Protein AF-A0AAF0B4T3-F1 (afdb_monomer_lite)

Structure (mmC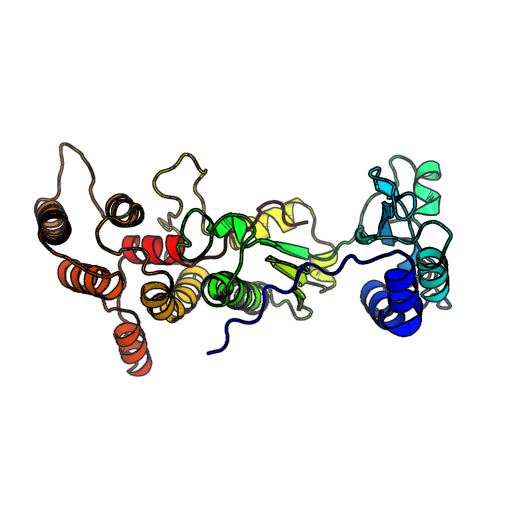IF, N/CA/C/O backbone):
data_AF-A0AAF0B4T3-F1
#
_entry.id   AF-A0AAF0B4T3-F1
#
loop_
_atom_site.group_PDB
_atom_site.id
_atom_site.type_symbol
_atom_site.label_atom_id
_atom_site.label_alt_id
_atom_site.label_comp_id
_atom_site.label_asym_id
_atom_site.label_entity_id
_atom_site.label_seq_id
_atom_site.pdbx_PDB_ins_code
_atom_site.Cartn_x
_atom_site.Cartn_y
_atom_site.Cartn_z
_atom_site.occupancy
_atom_site.B_iso_or_equiv
_atom_site.auth_seq_id
_atom_site.auth_comp_id
_atom_site.auth_asym_id
_atom_site.auth_atom_id
_atom_site.pdbx_PDB_model_num
ATOM 1 N N . MET A 1 1 ? 9.633 -22.576 21.764 1.00 38.28 1 MET A N 1
ATOM 2 C CA . MET A 1 1 ? 9.784 -21.745 20.555 1.00 38.28 1 MET A CA 1
ATOM 3 C C . MET A 1 1 ? 11.161 -21.123 20.663 1.00 38.28 1 MET A C 1
ATOM 5 O O . MET A 1 1 ? 11.336 -20.215 21.467 1.00 38.28 1 MET A O 1
ATOM 9 N N . GLU A 1 2 ? 12.158 -21.736 20.026 1.00 33.31 2 GLU A N 1
ATOM 10 C CA . GLU A 1 2 ? 13.538 -21.252 20.089 1.00 33.31 2 GLU A CA 1
ATOM 11 C C . GLU A 1 2 ? 13.577 -19.802 19.614 1.00 33.31 2 GLU A C 1
ATOM 13 O O . GLU A 1 2 ? 13.017 -19.456 18.571 1.00 33.31 2 GLU A O 1
ATOM 18 N N . ILE A 1 3 ? 14.188 -18.948 20.430 1.00 38.97 3 ILE A N 1
ATOM 19 C CA . ILE A 1 3 ? 14.556 -17.596 20.042 1.00 38.97 3 ILE A CA 1
ATOM 20 C C . ILE A 1 3 ? 15.540 -17.792 18.891 1.00 38.97 3 ILE A C 1
ATOM 22 O O . ILE A 1 3 ? 16.688 -18.161 19.130 1.00 38.97 3 ILE A O 1
ATOM 26 N N . LEU A 1 4 ? 15.071 -17.632 17.649 1.00 44.16 4 LEU A N 1
ATOM 27 C CA . LEU A 1 4 ? 15.951 -17.494 16.494 1.00 44.16 4 LEU A CA 1
ATOM 28 C C . LEU A 1 4 ? 16.985 -16.444 16.892 1.00 44.16 4 LEU A C 1
ATOM 30 O O . LEU A 1 4 ? 16.610 -15.303 17.178 1.00 44.16 4 LEU A O 1
ATOM 34 N N . GLN A 1 5 ? 18.251 -16.866 17.002 1.00 44.69 5 GLN A N 1
ATOM 35 C CA . GLN A 1 5 ? 19.374 -15.956 17.183 1.00 44.69 5 GLN A CA 1
ATOM 36 C C . GLN A 1 5 ? 19.166 -14.790 16.227 1.00 44.69 5 GLN A C 1
ATOM 38 O O . GLN A 1 5 ? 18.854 -15.008 15.055 1.00 44.69 5 GLN A O 1
ATOM 43 N N . GLU A 1 6 ? 19.273 -13.575 16.758 1.00 48.25 6 GLU A N 1
ATOM 44 C CA . GLU A 1 6 ? 19.184 -12.340 15.994 1.00 48.25 6 GLU A CA 1
ATOM 45 C C . GLU A 1 6 ? 20.100 -12.501 14.772 1.00 48.25 6 GLU A C 1
ATOM 47 O O . GLU A 1 6 ? 21.325 -12.556 14.913 1.00 48.25 6 GLU A O 1
ATOM 52 N N . ILE A 1 7 ? 19.507 -12.720 13.590 1.00 54.25 7 ILE A N 1
ATOM 53 C CA . ILE A 1 7 ? 20.264 -12.851 12.348 1.00 54.25 7 ILE A CA 1
ATOM 54 C C . ILE A 1 7 ? 20.911 -11.486 12.185 1.00 54.25 7 ILE A C 1
ATOM 56 O O . ILE A 1 7 ? 20.229 -10.516 11.860 1.00 54.25 7 ILE A O 1
ATOM 60 N N . LYS A 1 8 ? 22.205 -11.388 12.505 1.00 55.88 8 LYS A N 1
ATOM 61 C CA . LYS A 1 8 ? 22.973 -10.180 12.221 1.00 55.88 8 LYS A CA 1
ATOM 62 C C . LYS A 1 8 ? 22.785 -9.894 10.741 1.00 55.88 8 LYS A C 1
ATOM 64 O O . LYS A 1 8 ? 22.997 -10.804 9.937 1.00 55.88 8 LYS A O 1
ATOM 69 N N . ASP A 1 9 ? 22.384 -8.667 10.411 1.00 60.69 9 ASP A N 1
ATOM 70 C CA . ASP A 1 9 ? 22.285 -8.223 9.023 1.00 60.69 9 ASP A CA 1
ATOM 71 C C . ASP A 1 9 ? 23.574 -8.637 8.305 1.00 60.69 9 ASP A C 1
ATOM 73 O O . ASP A 1 9 ? 24.675 -8.228 8.686 1.00 60.69 9 ASP A O 1
ATOM 77 N N . SER A 1 10 ? 23.447 -9.523 7.318 1.00 66.25 10 SER A N 1
ATOM 78 C CA . SER A 1 10 ? 24.590 -9.963 6.532 1.00 66.25 10 SER A CA 1
ATOM 79 C C . SER A 1 10 ? 25.108 -8.762 5.753 1.00 66.25 10 SER A C 1
ATOM 81 O O . SER A 1 10 ? 24.352 -8.133 5.008 1.00 66.25 10 SER A O 1
ATOM 83 N N . THR A 1 11 ? 26.390 -8.439 5.908 1.00 75.00 11 THR A N 1
ATOM 84 C CA . THR A 1 11 ? 27.027 -7.413 5.086 1.00 75.00 11 THR A CA 1
ATOM 85 C C . THR A 1 11 ? 27.066 -7.905 3.645 1.00 75.00 11 THR A C 1
ATOM 87 O O . THR A 1 11 ? 27.865 -8.775 3.318 1.00 75.00 11 THR A O 1
ATOM 90 N N . VAL A 1 12 ? 26.204 -7.353 2.793 1.00 78.31 12 VAL A N 1
ATOM 91 C CA . VAL A 1 12 ? 26.247 -7.600 1.349 1.00 78.31 12 VAL A CA 1
ATOM 92 C C . VAL A 1 12 ? 27.428 -6.820 0.775 1.00 78.31 12 VAL A C 1
ATOM 94 O O . VAL A 1 12 ? 27.421 -5.585 0.804 1.00 78.31 12 VAL A O 1
ATOM 97 N N . ASN A 1 13 ? 28.447 -7.533 0.298 1.00 85.00 13 ASN A N 1
ATOM 98 C CA . ASN A 1 13 ? 29.616 -6.935 -0.352 1.00 85.00 13 ASN A CA 1
ATOM 99 C C . ASN A 1 13 ? 29.467 -6.929 -1.886 1.00 85.00 13 ASN A C 1
ATOM 101 O O . ASN A 1 13 ? 28.516 -7.481 -2.445 1.00 85.00 13 ASN A O 1
ATOM 105 N N . GLU A 1 14 ? 30.409 -6.287 -2.579 1.00 88.50 14 GLU A N 1
ATOM 106 C CA . GLU A 1 14 ? 30.386 -6.195 -4.043 1.00 88.50 14 GLU A CA 1
ATOM 107 C C . GLU A 1 14 ? 30.428 -7.574 -4.726 1.00 88.50 14 GLU A C 1
ATOM 109 O O . GLU A 1 14 ? 29.722 -7.807 -5.708 1.00 88.50 14 GLU A O 1
ATOM 114 N N . THR A 1 15 ? 31.194 -8.521 -4.175 1.00 90.62 15 THR A N 1
ATOM 115 C CA . THR A 1 15 ? 31.324 -9.881 -4.726 1.00 90.62 15 THR A CA 1
ATOM 116 C C . THR A 1 15 ? 29.997 -10.643 -4.657 1.00 90.62 15 THR A C 1
ATOM 118 O O . THR A 1 15 ? 29.623 -11.310 -5.626 1.00 90.62 15 THR A O 1
ATOM 121 N N . ASP A 1 16 ? 29.248 -10.494 -3.562 1.00 91.75 16 ASP A N 1
ATOM 122 C CA . ASP A 1 16 ? 27.919 -11.092 -3.398 1.00 91.75 16 ASP A CA 1
ATOM 123 C C . ASP A 1 16 ? 26.921 -10.524 -4.418 1.00 91.75 16 ASP A C 1
ATOM 125 O O . ASP A 1 16 ? 26.161 -11.274 -5.036 1.00 91.75 16 ASP A O 1
ATOM 129 N N . LEU A 1 17 ? 26.950 -9.205 -4.651 1.00 92.75 17 LEU A N 1
ATOM 130 C CA . LEU A 1 17 ? 26.102 -8.549 -5.653 1.00 92.75 17 LEU A CA 1
ATOM 131 C C . LEU A 1 17 ? 26.448 -8.994 -7.072 1.00 92.75 17 LEU A C 1
ATOM 133 O O . LEU A 1 17 ? 25.547 -9.304 -7.852 1.00 92.75 17 LEU A O 1
ATOM 137 N N . ILE A 1 18 ? 27.738 -9.085 -7.406 1.00 94.25 18 ILE A N 1
ATOM 138 C CA . ILE A 1 18 ? 28.196 -9.616 -8.696 1.00 94.25 18 ILE A CA 1
ATOM 139 C C . ILE A 1 18 ? 27.682 -11.041 -8.887 1.00 94.25 18 ILE A C 1
ATOM 141 O O . ILE A 1 18 ? 27.161 -11.370 -9.956 1.00 94.25 18 ILE A O 1
ATOM 145 N N . PHE A 1 19 ? 27.801 -11.892 -7.864 1.00 95.44 19 PHE A N 1
ATOM 146 C CA . PHE A 1 19 ? 27.288 -13.256 -7.923 1.00 95.44 19 PHE A CA 1
ATOM 147 C C . PHE A 1 19 ? 25.770 -13.271 -8.140 1.00 95.44 19 PHE A C 1
ATOM 149 O O . PHE A 1 19 ? 25.290 -13.995 -9.017 1.00 95.44 19 PHE A O 1
ATOM 156 N N . TYR A 1 20 ? 25.024 -12.450 -7.397 1.00 96.31 20 TYR A N 1
ATOM 157 C CA . TYR A 1 20 ? 23.576 -12.331 -7.532 1.00 96.31 20 TYR A CA 1
ATOM 158 C C . TYR A 1 20 ? 23.170 -11.879 -8.941 1.00 96.31 20 TYR A C 1
ATOM 160 O O . TYR A 1 20 ? 22.409 -12.581 -9.605 1.00 96.31 20 TYR A O 1
ATOM 168 N N . TYR A 1 21 ? 23.712 -10.769 -9.451 1.00 96.75 21 TYR A N 1
ATOM 169 C CA . TYR A 1 21 ? 23.382 -10.264 -10.789 1.00 96.75 21 TYR A CA 1
ATOM 170 C C . TYR A 1 21 ? 23.806 -11.218 -11.907 1.00 96.75 21 TYR A C 1
ATOM 172 O O . TYR A 1 21 ? 23.138 -11.317 -12.937 1.00 96.75 21 TYR A O 1
ATOM 180 N N . ARG A 1 22 ? 24.907 -11.953 -11.723 1.00 95.94 22 ARG A N 1
ATOM 181 C CA . ARG A 1 22 ? 25.388 -12.900 -12.730 1.00 95.94 22 ARG A CA 1
ATOM 182 C C . ARG A 1 22 ? 24.522 -14.156 -12.809 1.00 95.94 22 ARG A C 1
ATOM 184 O O . ARG A 1 22 ? 24.284 -14.614 -13.932 1.00 95.94 22 ARG A O 1
ATOM 191 N N . ASN A 1 23 ? 24.086 -14.684 -11.661 1.00 96.69 23 ASN A N 1
ATOM 192 C CA . ASN A 1 23 ? 23.579 -16.056 -11.548 1.00 96.69 23 ASN A CA 1
ATOM 193 C C . ASN A 1 23 ? 22.128 -16.184 -11.060 1.00 96.69 23 ASN A C 1
ATOM 195 O O . ASN A 1 23 ? 21.495 -17.188 -11.368 1.00 96.69 23 ASN A O 1
ATOM 199 N N . LEU A 1 24 ? 21.612 -15.228 -10.281 1.00 97.44 24 LEU A N 1
ATOM 200 C CA . LEU A 1 24 ? 20.329 -15.370 -9.574 1.00 97.44 24 LEU A CA 1
ATOM 201 C C . LEU A 1 24 ? 19.286 -14.324 -9.973 1.00 97.44 24 LEU A C 1
ATOM 203 O O . LEU A 1 24 ? 18.092 -14.611 -9.950 1.00 97.44 24 LEU A O 1
ATOM 207 N N . CYS A 1 25 ? 19.713 -13.108 -10.311 1.00 97.06 25 CYS A N 1
ATOM 208 C CA . CYS A 1 25 ? 18.804 -12.035 -10.684 1.00 97.06 25 CYS A CA 1
ATOM 209 C C . CYS A 1 25 ? 18.076 -12.398 -11.994 1.00 97.06 25 CYS A C 1
ATOM 211 O O . CYS A 1 25 ? 18.749 -12.664 -12.997 1.00 97.06 25 CYS A O 1
ATOM 213 N N . PRO A 1 26 ? 16.728 -12.392 -12.028 1.00 97.25 26 PRO A N 1
ATOM 214 C CA . PRO A 1 26 ? 15.949 -12.773 -13.206 1.00 97.25 26 PRO A CA 1
ATOM 215 C C . PRO A 1 26 ? 15.915 -11.629 -14.233 1.00 97.25 26 PRO A C 1
ATOM 217 O O . PRO A 1 26 ? 14.869 -11.065 -14.546 1.00 97.25 26 PRO A O 1
ATOM 220 N N . ILE A 1 27 ? 17.089 -11.254 -14.748 1.00 97.31 27 ILE A N 1
ATOM 221 C CA . ILE A 1 27 ? 17.285 -10.087 -15.620 1.00 97.31 27 ILE A CA 1
ATOM 222 C C . ILE A 1 27 ? 16.413 -10.178 -16.876 1.00 97.31 27 ILE A C 1
ATOM 224 O O . ILE A 1 27 ? 15.778 -9.197 -17.252 1.00 97.31 27 ILE A O 1
ATOM 228 N N . ASN A 1 28 ? 16.342 -11.357 -17.500 1.00 96.62 28 ASN A N 1
ATOM 229 C CA . ASN A 1 28 ? 15.530 -11.550 -18.700 1.00 96.62 28 ASN A CA 1
ATOM 230 C C . ASN A 1 28 ? 14.040 -11.342 -18.417 1.00 96.62 28 ASN A C 1
ATOM 232 O O . ASN A 1 28 ? 13.378 -10.638 -19.174 1.00 96.62 28 ASN A O 1
ATOM 236 N N . ASP A 1 29 ? 13.519 -11.892 -17.318 1.00 97.38 29 ASP A N 1
ATOM 237 C CA . ASP A 1 29 ? 12.108 -11.728 -16.953 1.00 97.38 29 ASP A CA 1
ATOM 238 C C . ASP A 1 29 ? 11.789 -10.277 -16.587 1.00 97.38 29 ASP A C 1
ATOM 240 O O . ASP A 1 29 ? 10.763 -9.749 -17.016 1.00 97.38 29 ASP A O 1
ATOM 244 N N . LEU A 1 30 ? 12.697 -9.597 -15.875 1.00 97.31 30 LEU A N 1
ATOM 245 C CA . LEU A 1 30 ? 12.565 -8.174 -15.563 1.00 97.31 30 LEU A CA 1
ATOM 246 C C . LEU A 1 30 ? 12.512 -7.329 -16.844 1.00 97.31 30 LEU A C 1
ATOM 248 O O . LEU A 1 30 ? 11.621 -6.496 -17.003 1.00 97.31 30 LEU A O 1
ATOM 252 N N . CYS A 1 31 ? 13.434 -7.554 -17.782 1.00 97.06 31 CYS A N 1
ATOM 253 C CA . CYS A 1 31 ? 13.439 -6.856 -19.065 1.00 97.06 31 CYS A CA 1
ATOM 254 C C . CYS A 1 31 ? 12.184 -7.171 -19.888 1.00 97.06 31 CYS A C 1
ATOM 256 O O . CYS A 1 31 ? 11.593 -6.257 -20.454 1.00 97.06 31 CYS A O 1
ATOM 258 N N . ASN A 1 32 ? 11.735 -8.429 -19.919 1.00 96.19 32 ASN A N 1
ATOM 259 C CA . ASN A 1 32 ? 10.521 -8.834 -20.630 1.00 96.19 32 ASN A CA 1
ATOM 260 C C . ASN A 1 32 ? 9.267 -8.161 -20.059 1.00 96.19 32 ASN A C 1
ATOM 262 O O . ASN A 1 32 ? 8.435 -7.671 -20.826 1.00 96.19 32 ASN A O 1
ATOM 266 N N . TRP A 1 33 ? 9.152 -8.095 -18.729 1.00 97.69 33 TRP A N 1
ATOM 267 C CA . TRP A 1 33 ? 8.083 -7.369 -18.045 1.00 97.69 33 TRP A CA 1
ATOM 268 C C . TRP A 1 33 ? 8.072 -5.892 -18.451 1.00 97.69 33 TRP A C 1
ATOM 270 O O . TRP A 1 33 ? 7.053 -5.386 -18.918 1.00 97.69 33 TRP A O 1
ATOM 280 N N . LEU A 1 34 ? 9.221 -5.222 -18.353 1.00 97.62 34 LEU A N 1
ATOM 281 C CA . LEU A 1 34 ? 9.341 -3.784 -18.604 1.00 97.62 34 LEU A CA 1
ATOM 282 C C . LEU A 1 34 ? 9.279 -3.398 -20.086 1.00 97.62 34 LEU A C 1
ATOM 284 O O . LEU A 1 34 ? 9.081 -2.222 -20.400 1.00 97.62 34 LEU A O 1
ATOM 288 N N . ASN A 1 35 ? 9.450 -4.363 -20.992 1.00 96.31 35 ASN A N 1
ATOM 289 C CA . ASN A 1 35 ? 9.400 -4.152 -22.434 1.00 96.31 35 ASN A CA 1
ATOM 290 C C . ASN A 1 35 ? 7.999 -4.372 -23.035 1.00 96.31 35 ASN A C 1
ATOM 292 O O . ASN A 1 35 ? 7.785 -4.059 -24.202 1.00 96.31 35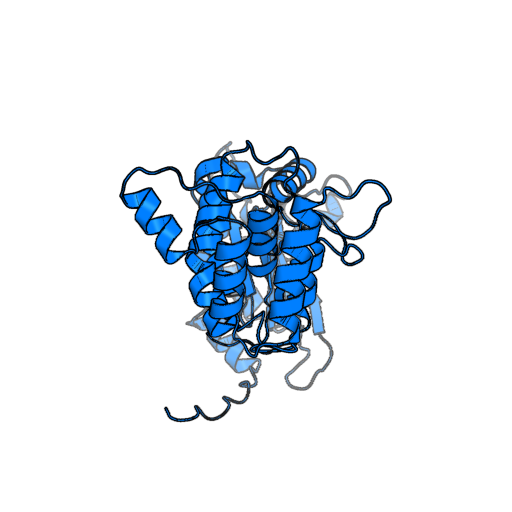 ASN A O 1
ATOM 296 N N . TYR A 1 36 ? 7.032 -4.899 -22.273 1.00 96.06 36 TYR A N 1
ATOM 297 C CA . TYR A 1 36 ? 5.625 -5.046 -22.689 1.00 96.06 36 TYR A CA 1
ATOM 298 C C . TYR A 1 36 ? 5.415 -5.667 -24.080 1.00 96.06 36 TYR A C 1
ATOM 300 O O . TYR A 1 36 ? 4.559 -5.225 -24.842 1.00 96.06 36 TYR A O 1
ATOM 308 N N . LYS A 1 37 ? 6.176 -6.725 -24.395 1.00 94.38 37 LYS A N 1
ATOM 309 C CA . LYS A 1 37 ? 6.109 -7.475 -25.667 1.00 94.38 37 LYS A CA 1
ATOM 310 C C . LYS A 1 37 ? 6.521 -6.692 -26.926 1.00 94.38 37 LYS A C 1
ATOM 312 O O . LYS A 1 37 ? 6.248 -7.166 -28.026 1.00 94.38 37 LYS A O 1
ATOM 317 N N . ASN A 1 38 ? 7.184 -5.543 -26.793 1.00 96.38 38 ASN A N 1
ATOM 318 C CA . ASN A 1 38 ? 7.790 -4.877 -27.946 1.00 96.38 38 ASN A CA 1
ATOM 319 C C . ASN A 1 38 ? 8.949 -5.727 -28.506 1.00 96.38 38 ASN A C 1
ATOM 321 O O . ASN A 1 38 ? 9.729 -6.312 -27.759 1.00 96.38 38 ASN A O 1
ATOM 325 N N . ASP A 1 39 ? 9.062 -5.797 -29.825 1.00 93.75 39 ASP A N 1
ATOM 326 C CA . ASP A 1 39 ? 10.148 -6.429 -30.561 1.00 93.75 39 ASP A CA 1
ATOM 327 C C . ASP A 1 39 ? 11.093 -5.362 -31.124 1.00 93.75 39 ASP A C 1
ATOM 329 O O . ASP A 1 39 ? 10.730 -4.573 -32.007 1.00 93.75 39 ASP A O 1
ATOM 333 N N . ASN A 1 40 ? 12.334 -5.388 -30.640 1.00 91.56 40 ASN A N 1
ATOM 334 C CA . ASN A 1 40 ? 13.399 -4.467 -31.032 1.00 91.56 40 ASN A CA 1
ATOM 335 C C . ASN A 1 40 ? 13.833 -4.645 -32.497 1.00 91.56 40 ASN A C 1
ATOM 337 O O . ASN A 1 40 ? 14.367 -3.711 -33.089 1.00 91.56 40 ASN A O 1
ATOM 341 N N . ASN A 1 41 ? 13.590 -5.816 -33.095 1.00 92.69 41 ASN A N 1
ATOM 342 C CA . ASN A 1 41 ? 13.863 -6.081 -34.512 1.00 92.69 41 ASN A CA 1
ATOM 343 C C . ASN A 1 41 ? 12.641 -5.815 -35.406 1.00 92.69 41 ASN A C 1
ATOM 345 O O . ASN A 1 41 ? 12.728 -5.882 -36.635 1.00 92.69 41 ASN A O 1
ATOM 349 N N . GLY A 1 42 ? 11.492 -5.530 -34.793 1.00 92.75 42 GLY A N 1
ATOM 350 C CA . GLY A 1 42 ? 10.241 -5.273 -35.481 1.00 92.75 42 GLY A CA 1
ATOM 351 C C . GLY A 1 42 ? 10.168 -3.867 -36.075 1.00 92.75 42 GLY A C 1
ATOM 352 O O . GLY A 1 42 ? 10.914 -2.950 -35.730 1.00 92.75 42 GLY A O 1
ATOM 353 N N . LYS A 1 43 ? 9.200 -3.663 -36.972 1.00 94.75 43 LYS A N 1
ATOM 354 C CA . LYS A 1 43 ? 8.883 -2.323 -37.482 1.00 94.75 43 LYS A CA 1
ATOM 355 C C . LYS A 1 43 ? 8.137 -1.518 -36.424 1.00 94.75 43 LYS A C 1
ATOM 357 O O . LYS A 1 43 ? 7.362 -2.075 -35.645 1.00 94.75 43 LYS A O 1
ATOM 362 N N . TYR A 1 44 ? 8.318 -0.201 -36.452 1.00 95.75 44 TYR A N 1
ATOM 363 C CA . TYR A 1 44 ? 7.493 0.704 -35.661 1.00 95.75 44 TYR A CA 1
ATOM 364 C C . TYR A 1 44 ? 6.027 0.622 -36.117 1.00 95.75 44 TYR A C 1
ATOM 366 O O . TYR A 1 44 ? 5.721 0.810 -37.296 1.00 95.75 44 TYR A O 1
ATOM 374 N N . THR A 1 45 ? 5.127 0.333 -35.181 1.00 95.31 45 THR A N 1
ATOM 375 C CA . THR A 1 45 ? 3.670 0.292 -35.360 1.00 95.31 45 THR A CA 1
ATOM 376 C C . THR A 1 45 ? 2.984 0.819 -34.098 1.00 95.31 45 THR A C 1
ATOM 378 O O . THR A 1 45 ? 3.633 1.109 -33.098 1.00 95.31 45 THR A O 1
ATOM 381 N N . ARG A 1 46 ? 1.647 0.887 -34.094 1.00 89.88 46 ARG A N 1
ATOM 382 C CA . ARG A 1 46 ? 0.887 1.225 -32.879 1.00 89.88 46 ARG A CA 1
ATOM 383 C C . ARG A 1 46 ? 1.127 0.242 -31.722 1.00 89.88 46 ARG A C 1
ATOM 385 O O . ARG A 1 46 ? 1.019 0.645 -30.574 1.00 89.88 46 ARG A O 1
ATOM 392 N N . LEU A 1 47 ? 1.408 -1.024 -32.027 1.00 92.12 47 LEU A N 1
ATOM 393 C CA . LEU A 1 47 ? 1.575 -2.093 -31.035 1.00 92.12 47 LEU A CA 1
ATOM 394 C C . LEU A 1 47 ? 3.045 -2.459 -30.794 1.00 92.12 47 LEU A C 1
ATOM 396 O O . LEU A 1 47 ? 3.318 -3.325 -29.972 1.00 92.12 47 LEU A O 1
ATOM 400 N N . ASN A 1 48 ? 3.971 -1.848 -31.539 1.00 96.44 48 ASN A N 1
ATOM 401 C CA . ASN A 1 48 ? 5.389 -2.157 -31.459 1.00 96.44 48 ASN A CA 1
ATOM 402 C C . ASN A 1 48 ? 6.245 -0.903 -31.624 1.00 96.44 48 ASN A C 1
ATOM 404 O O . ASN A 1 48 ? 6.257 -0.292 -32.691 1.00 96.44 48 ASN A O 1
ATOM 408 N N . ASP A 1 49 ? 7.021 -0.577 -30.605 1.00 96.56 49 ASP A N 1
ATOM 409 C CA . ASP A 1 49 ? 8.084 0.410 -30.653 1.00 96.56 49 ASP A CA 1
ATOM 410 C C . ASP A 1 49 ? 9.432 -0.300 -30.451 1.00 96.56 49 ASP A C 1
ATOM 412 O O . ASP A 1 49 ? 9.741 -0.707 -29.331 1.00 96.56 49 ASP A O 1
ATOM 416 N N . PRO A 1 50 ? 10.270 -0.438 -31.495 1.00 95.88 50 PRO A N 1
ATOM 417 C CA . PRO A 1 50 ? 11.546 -1.144 -31.383 1.00 95.88 50 PRO A CA 1
ATOM 418 C C . PRO A 1 50 ? 12.548 -0.454 -30.441 1.00 95.88 50 PRO A C 1
ATOM 420 O O . PRO A 1 50 ? 13.562 -1.042 -30.080 1.00 95.88 50 PRO A O 1
ATOM 423 N N . ASN A 1 51 ? 12.271 0.786 -30.023 1.00 96.19 51 ASN A N 1
ATOM 424 C CA . ASN A 1 51 ? 13.067 1.521 -29.044 1.00 96.19 51 ASN A CA 1
ATOM 425 C C . ASN A 1 51 ? 12.394 1.584 -27.663 1.00 96.19 51 ASN A C 1
ATOM 427 O O . ASN A 1 51 ? 12.821 2.367 -26.817 1.00 96.19 51 ASN A O 1
ATOM 431 N N . PHE A 1 52 ? 11.328 0.816 -27.411 1.00 97.31 52 PHE A N 1
ATOM 432 C CA . PHE A 1 52 ? 10.550 0.939 -26.176 1.00 97.31 52 PHE A CA 1
ATOM 433 C C . PHE A 1 52 ? 11.416 0.782 -24.919 1.00 97.31 52 PHE A C 1
ATOM 435 O O . PHE A 1 52 ? 11.332 1.595 -23.997 1.00 97.31 52 PHE A O 1
ATOM 442 N N . PHE A 1 53 ? 12.302 -0.218 -24.896 1.00 97.06 53 PHE A N 1
ATOM 443 C CA . PHE A 1 53 ? 13.169 -0.458 -23.742 1.00 97.06 53 PHE A CA 1
ATOM 444 C C . PHE A 1 53 ? 14.225 0.643 -23.546 1.00 97.06 53 PHE A C 1
ATOM 446 O O . PHE A 1 53 ? 14.465 1.065 -22.418 1.00 97.06 53 PHE A O 1
ATOM 453 N N . SER A 1 54 ? 14.779 1.210 -24.624 1.00 97.75 54 SER A N 1
ATOM 454 C CA . SER A 1 54 ? 15.768 2.301 -24.535 1.00 97.75 54 SER A CA 1
ATOM 455 C C . SER A 1 54 ? 15.156 3.650 -24.146 1.00 97.75 54 SER A C 1
ATOM 457 O O . SER A 1 54 ? 15.858 4.589 -23.763 1.00 97.75 54 SER A O 1
ATOM 459 N N . LYS A 1 55 ? 13.827 3.751 -24.197 1.00 98.38 55 LYS A N 1
ATOM 460 C CA . LYS A 1 55 ? 13.052 4.876 -23.673 1.00 98.38 55 LYS A CA 1
ATOM 461 C C . LYS A 1 55 ? 12.77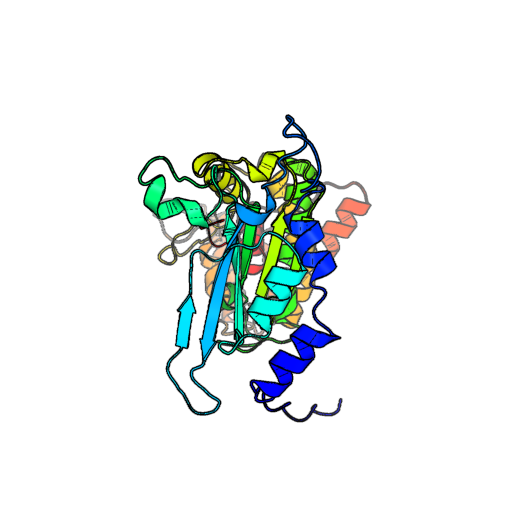1 4.763 -22.171 1.00 98.38 55 LYS A C 1
ATOM 463 O O . LYS A 1 55 ? 12.282 5.732 -21.595 1.00 98.38 55 LYS A O 1
ATOM 468 N N . ARG A 1 56 ? 13.056 3.620 -21.533 1.00 98.56 56 ARG A N 1
ATOM 469 C CA . ARG A 1 56 ? 12.886 3.398 -20.088 1.00 98.56 56 ARG A CA 1
ATOM 470 C C . ARG A 1 56 ? 14.057 3.987 -19.306 1.00 98.56 56 ARG A C 1
ATOM 472 O O . ARG A 1 56 ? 15.201 3.608 -19.540 1.00 98.56 56 ARG A O 1
ATOM 479 N N . GLU A 1 57 ? 13.768 4.857 -18.341 1.00 98.50 57 GLU A N 1
ATOM 480 C CA . GLU A 1 57 ? 14.772 5.300 -17.370 1.00 98.50 57 GLU A CA 1
ATOM 481 C C . GLU A 1 57 ? 15.001 4.229 -16.296 1.00 98.50 57 GLU A C 1
ATOM 483 O O . GLU A 1 57 ? 14.059 3.649 -15.755 1.00 98.50 57 GLU A O 1
ATOM 488 N N . PHE A 1 58 ? 16.264 4.047 -15.933 1.00 98.38 58 PHE A N 1
ATOM 489 C CA . PHE A 1 58 ? 16.722 3.415 -14.708 1.00 98.38 58 PHE A CA 1
ATOM 490 C C . PHE A 1 58 ? 17.624 4.389 -13.942 1.00 98.38 58 PHE A C 1
ATOM 492 O O . PHE A 1 58 ? 18.305 5.236 -14.535 1.00 98.38 58 PHE A O 1
ATOM 499 N N . SER A 1 59 ? 17.680 4.238 -12.620 1.00 97.56 59 SER A N 1
ATOM 500 C CA . SER A 1 59 ? 18.727 4.854 -11.804 1.00 97.56 59 SER A CA 1
ATOM 501 C C . SER A 1 59 ? 19.447 3.827 -10.960 1.00 97.56 59 SER A C 1
ATOM 503 O O . SER A 1 59 ? 18.818 2.912 -10.451 1.00 97.56 59 SER A O 1
ATOM 505 N N . PHE A 1 60 ? 20.758 3.969 -10.812 1.00 96.50 60 PHE A N 1
ATOM 506 C CA . PHE A 1 60 ? 21.601 3.085 -10.011 1.00 96.50 60 PHE A CA 1
ATOM 507 C C . PHE A 1 60 ? 22.132 3.850 -8.804 1.00 96.50 60 PHE A C 1
ATOM 509 O O . PHE A 1 60 ? 22.577 4.991 -8.936 1.00 96.50 60 PHE A O 1
ATOM 516 N N . THR A 1 61 ? 22.150 3.204 -7.644 1.00 94.31 61 THR A N 1
ATOM 517 C CA . THR A 1 61 ? 22.941 3.653 -6.497 1.00 94.31 61 THR A CA 1
ATOM 518 C C . THR A 1 61 ? 24.070 2.662 -6.283 1.00 94.31 61 THR A C 1
ATOM 520 O O . THR A 1 61 ? 23.822 1.477 -6.069 1.00 94.31 61 THR A O 1
ATOM 523 N N . CYS A 1 62 ? 25.305 3.146 -6.333 1.00 90.50 62 CYS A N 1
ATOM 524 C CA . CYS A 1 62 ? 26.523 2.356 -6.169 1.00 90.50 62 CYS A CA 1
ATOM 525 C C . CYS A 1 62 ? 27.304 2.858 -4.948 1.00 90.50 62 CYS A C 1
ATOM 527 O O . CYS A 1 62 ? 27.235 4.042 -4.617 1.00 90.50 62 CYS A O 1
ATOM 529 N N . LYS A 1 63 ? 28.085 1.988 -4.303 1.00 81.75 63 LYS A N 1
ATOM 530 C CA . LYS A 1 63 ? 29.060 2.387 -3.273 1.00 81.75 63 LYS A CA 1
ATOM 531 C C . LYS A 1 63 ? 30.457 2.467 -3.878 1.00 81.75 63 LYS A C 1
ATOM 533 O O . LYS A 1 63 ? 30.788 1.696 -4.774 1.00 81.75 63 LYS A O 1
ATOM 538 N N . LYS A 1 64 ? 31.285 3.396 -3.399 1.00 69.31 64 LYS A N 1
ATOM 539 C CA . LYS A 1 64 ? 32.670 3.541 -3.868 1.00 69.31 64 LYS A CA 1
ATOM 540 C C . LYS A 1 64 ? 33.608 2.591 -3.103 1.00 69.31 64 LYS A C 1
ATOM 542 O O . LYS A 1 64 ? 34.229 2.996 -2.126 1.00 69.31 64 LYS A O 1
ATOM 547 N N . GLY A 1 65 ? 33.707 1.340 -3.559 1.00 63.22 65 GLY A N 1
ATOM 548 C CA . GLY A 1 65 ? 34.505 0.278 -2.928 1.00 63.22 65 GLY A CA 1
ATOM 549 C C . GLY A 1 65 ? 33.955 -0.195 -1.573 1.00 63.22 65 GLY A C 1
ATOM 550 O O . GLY A 1 65 ? 33.122 0.473 -0.960 1.00 63.22 65 GLY A O 1
ATOM 551 N N . ASP A 1 66 ? 34.452 -1.332 -1.072 1.00 58.66 66 ASP A N 1
ATOM 552 C CA . ASP A 1 66 ? 33.929 -2.010 0.134 1.00 58.66 66 ASP A CA 1
ATOM 553 C C . ASP A 1 66 ? 34.023 -1.184 1.439 1.00 58.66 66 ASP A C 1
ATOM 555 O O . ASP A 1 66 ? 33.400 -1.528 2.443 1.00 58.66 66 ASP A O 1
ATOM 559 N N . GLN A 1 67 ? 34.779 -0.078 1.445 1.00 54.31 67 GLN A N 1
ATOM 560 C CA . GLN A 1 67 ? 34.984 0.794 2.614 1.00 54.31 67 GLN A CA 1
ATOM 561 C C . GLN A 1 67 ? 34.483 2.238 2.419 1.00 54.31 67 GLN A C 1
ATOM 563 O O . GLN A 1 67 ? 34.575 3.052 3.342 1.00 54.31 67 GLN A O 1
ATOM 568 N N . GLY A 1 68 ? 33.955 2.584 1.241 1.00 56.69 68 GLY A N 1
ATOM 569 C CA . GLY A 1 68 ? 33.464 3.931 0.955 1.00 56.69 68 GLY A CA 1
ATOM 570 C C . GLY A 1 68 ? 32.096 4.190 1.581 1.00 56.69 68 GLY A C 1
ATOM 571 O O . GLY A 1 68 ? 31.141 3.456 1.332 1.00 56.69 68 GLY A O 1
ATOM 572 N N . LYS A 1 69 ? 31.981 5.264 2.371 1.00 61.62 69 LYS A N 1
ATOM 573 C CA . LYS A 1 69 ? 30.686 5.757 2.877 1.00 61.62 69 LYS A CA 1
ATOM 574 C C . LYS A 1 69 ? 29.890 6.546 1.832 1.00 61.62 69 LYS A C 1
ATOM 576 O O . LYS A 1 69 ? 28.700 6.764 2.037 1.00 61.62 69 LYS A O 1
ATOM 581 N N . ASP A 1 70 ? 30.531 6.955 0.739 1.00 75.62 70 ASP A N 1
ATOM 582 C CA . ASP A 1 70 ? 29.911 7.800 -0.276 1.00 75.62 70 ASP A CA 1
ATOM 583 C C . ASP A 1 70 ? 29.153 6.953 -1.306 1.00 75.62 70 ASP A C 1
ATOM 585 O O . ASP A 1 70 ? 29.722 6.082 -1.977 1.00 75.62 70 ASP A O 1
ATOM 589 N N . GLU A 1 71 ? 27.856 7.229 -1.429 1.00 85.06 71 GLU A N 1
ATOM 590 C CA . GLU A 1 71 ? 26.978 6.648 -2.441 1.00 85.06 71 GLU A CA 1
ATOM 591 C C . GLU A 1 71 ? 27.004 7.500 -3.717 1.00 85.06 71 GLU A C 1
ATOM 593 O O . GLU A 1 71 ? 26.843 8.720 -3.680 1.00 85.06 71 GLU A O 1
ATOM 598 N N . ILE A 1 72 ? 27.185 6.849 -4.866 1.00 89.06 72 ILE A N 1
ATOM 599 C CA . ILE A 1 72 ? 27.084 7.471 -6.186 1.00 89.06 72 ILE A CA 1
ATOM 600 C C . ILE A 1 72 ? 25.707 7.144 -6.748 1.00 89.06 72 ILE A C 1
ATOM 602 O O . ILE A 1 72 ? 25.368 5.975 -6.936 1.00 89.06 72 ILE A O 1
ATOM 606 N N . TYR A 1 73 ? 24.930 8.181 -7.049 1.00 92.88 73 TYR A N 1
ATOM 607 C CA . TYR A 1 73 ? 23.624 8.050 -7.680 1.00 92.88 73 TYR A CA 1
ATOM 608 C C . TYR A 1 73 ? 23.703 8.422 -9.163 1.00 92.88 73 TYR A C 1
ATOM 610 O O . TYR A 1 73 ? 23.994 9.564 -9.517 1.00 92.88 73 TYR A O 1
ATOM 618 N N . MET A 1 74 ? 23.452 7.447 -10.035 1.00 94.44 74 MET A N 1
ATOM 619 C CA . MET A 1 74 ? 23.451 7.605 -11.488 1.00 94.44 74 MET A CA 1
ATOM 620 C C . MET A 1 74 ? 22.016 7.557 -12.002 1.00 94.44 74 MET A C 1
ATOM 622 O O . MET A 1 74 ? 21.342 6.542 -11.847 1.00 94.44 74 MET A O 1
ATOM 626 N N . ARG A 1 75 ? 21.554 8.637 -12.632 1.00 95.75 75 ARG A N 1
ATOM 627 C CA . ARG A 1 75 ? 20.244 8.718 -13.298 1.00 95.75 75 ARG A CA 1
ATOM 628 C C . ARG A 1 75 ? 20.375 8.669 -14.809 1.00 95.75 75 ARG A C 1
ATOM 630 O O . ARG A 1 75 ? 21.486 8.728 -15.332 1.00 95.75 75 ARG A O 1
ATOM 637 N N . TRP A 1 76 ? 19.227 8.627 -15.487 1.00 96.94 76 TRP A N 1
ATOM 638 C CA . TRP A 1 76 ? 19.146 8.664 -16.946 1.00 96.94 76 TRP A CA 1
ATOM 639 C C . TRP A 1 76 ? 19.856 7.478 -17.610 1.00 96.94 76 TRP A C 1
ATOM 641 O O . TRP A 1 76 ? 20.341 7.587 -18.733 1.00 96.94 76 TRP A O 1
ATOM 651 N N . LEU A 1 77 ? 19.918 6.341 -16.910 1.00 97.56 77 LEU A N 1
ATOM 652 C CA . LEU A 1 77 ? 20.372 5.091 -17.502 1.00 97.56 77 LEU A CA 1
ATOM 653 C C . LEU A 1 77 ? 19.225 4.496 -18.320 1.00 97.56 77 LEU A C 1
ATOM 655 O O . LEU A 1 77 ? 18.060 4.608 -17.950 1.00 97.56 77 LEU A O 1
ATOM 659 N N . SER A 1 78 ? 19.562 3.854 -19.426 1.00 97.75 78 SER A N 1
ATOM 660 C CA . SER A 1 78 ? 18.630 3.117 -20.276 1.00 97.75 78 SER A CA 1
ATOM 661 C C . SER A 1 78 ? 19.403 2.045 -21.017 1.00 97.75 78 SER A C 1
ATOM 663 O O . SER A 1 78 ? 20.611 2.189 -21.199 1.00 97.75 78 SER A O 1
ATOM 665 N N . PHE A 1 79 ? 18.709 1.017 -21.488 1.00 97.44 79 PHE A N 1
ATOM 666 C CA . PHE A 1 79 ? 19.338 -0.134 -22.124 1.00 97.44 79 PHE A CA 1
ATOM 667 C C . PHE A 1 79 ? 18.555 -0.530 -23.370 1.00 97.44 79 PHE A C 1
ATOM 669 O O . PHE A 1 79 ? 17.339 -0.364 -23.425 1.00 97.44 79 PHE A O 1
ATOM 676 N N . ASN A 1 80 ? 19.238 -1.078 -24.369 1.00 95.25 80 ASN A N 1
ATOM 677 C CA . ASN A 1 80 ? 18.610 -1.604 -25.580 1.00 95.25 80 ASN A CA 1
ATOM 678 C C . ASN A 1 80 ? 18.309 -3.102 -25.464 1.00 95.25 80 ASN A C 1
ATOM 680 O O . ASN A 1 80 ? 17.539 -3.636 -26.256 1.00 95.25 80 ASN A O 1
ATOM 684 N N . SER A 1 81 ? 18.910 -3.808 -24.501 1.00 94.88 81 SER A N 1
ATOM 685 C CA . SER A 1 81 ? 18.701 -5.247 -24.312 1.00 94.88 81 SER A CA 1
ATOM 686 C C . SER A 1 81 ? 18.962 -5.698 -22.874 1.00 94.88 81 SER A C 1
ATOM 688 O O . SER A 1 81 ? 19.615 -5.001 -22.096 1.00 94.88 81 SER A O 1
ATOM 690 N N . ALA A 1 82 ? 18.496 -6.906 -22.544 1.00 96.00 82 ALA A N 1
ATOM 691 C CA . ALA A 1 82 ? 18.804 -7.569 -21.278 1.00 96.00 82 ALA A CA 1
ATOM 692 C C . ALA A 1 82 ? 20.313 -7.810 -21.087 1.00 96.00 82 ALA A C 1
ATOM 694 O O . ALA A 1 82 ? 20.812 -7.694 -19.970 1.00 96.00 82 ALA A O 1
ATOM 695 N N . ASN A 1 83 ? 21.047 -8.080 -22.174 1.00 96.44 83 ASN A N 1
ATOM 696 C CA . ASN A 1 83 ? 22.502 -8.240 -22.131 1.00 96.44 83 ASN A CA 1
ATOM 697 C C . ASN A 1 83 ? 23.192 -6.925 -21.761 1.00 96.44 83 ASN A C 1
ATOM 699 O O . ASN A 1 83 ? 23.987 -6.907 -20.833 1.00 96.44 83 ASN A O 1
ATOM 703 N N . GLU A 1 84 ? 22.820 -5.813 -22.401 1.00 96.88 84 GLU A N 1
ATOM 704 C CA . GLU A 1 84 ? 23.385 -4.495 -22.078 1.00 96.88 84 GLU A CA 1
ATOM 705 C C . GLU A 1 84 ? 23.084 -4.090 -20.627 1.00 96.88 84 GLU A C 1
ATOM 707 O O . GLU A 1 84 ? 23.949 -3.566 -19.923 1.00 96.88 84 GLU A O 1
ATOM 712 N N . PHE A 1 85 ? 21.869 -4.381 -20.149 1.00 97.56 85 PHE A N 1
ATOM 713 C CA . PHE A 1 85 ? 21.512 -4.155 -18.753 1.00 97.56 85 PHE A CA 1
ATOM 714 C C . PHE A 1 85 ? 22.369 -5.007 -17.804 1.00 97.56 85 PHE A C 1
ATOM 716 O O . PHE A 1 85 ? 22.934 -4.478 -16.844 1.00 97.56 85 PHE A O 1
ATOM 723 N N . LYS A 1 86 ? 22.537 -6.303 -18.098 1.00 97.31 86 LYS A N 1
ATOM 724 C CA . LYS A 1 86 ? 23.394 -7.214 -17.325 1.00 97.31 86 LYS A CA 1
ATOM 725 C C . LYS A 1 86 ? 24.851 -6.756 -17.305 1.00 97.31 86 LYS A C 1
ATOM 727 O O . LYS A 1 86 ? 25.458 -6.722 -16.237 1.00 97.31 86 LYS A O 1
ATOM 732 N N . ASP A 1 87 ? 25.395 -6.364 -18.450 1.00 96.88 87 ASP A N 1
ATOM 733 C CA . ASP A 1 87 ? 26.768 -5.875 -18.566 1.00 96.88 87 ASP A CA 1
ATOM 734 C C . ASP A 1 87 ? 26.967 -4.603 -17.735 1.00 96.88 87 ASP A C 1
ATOM 736 O O . ASP A 1 87 ? 27.982 -4.455 -17.052 1.00 96.88 87 ASP A O 1
ATOM 740 N N . LYS A 1 88 ? 25.966 -3.709 -17.700 1.00 95.69 88 LYS A N 1
ATOM 741 C CA . LYS A 1 88 ? 26.017 -2.520 -16.844 1.00 95.69 88 LYS A CA 1
ATOM 742 C C . LYS A 1 88 ? 25.991 -2.871 -15.354 1.00 95.69 88 LYS A C 1
ATOM 744 O O . LYS A 1 88 ? 26.758 -2.270 -14.598 1.00 95.69 88 LYS A O 1
ATOM 749 N N . LEU A 1 89 ? 25.158 -3.827 -14.932 1.00 95.69 89 LEU A N 1
ATOM 750 C CA . LEU A 1 89 ? 25.107 -4.315 -13.542 1.00 95.69 89 LEU A CA 1
ATOM 751 C C . LEU A 1 89 ? 26.442 -4.931 -13.087 1.00 95.69 89 LEU A C 1
ATOM 753 O O . LEU A 1 89 ? 26.778 -4.849 -11.910 1.00 95.69 89 LEU A O 1
ATOM 757 N N . LEU A 1 90 ? 27.198 -5.524 -14.017 1.00 94.31 90 LEU A N 1
ATOM 758 C CA . LEU A 1 90 ? 28.488 -6.182 -13.776 1.00 94.31 90 LEU A CA 1
ATOM 759 C C . LEU A 1 90 ? 29.706 -5.293 -14.090 1.00 94.31 90 LEU A C 1
ATOM 761 O O . LEU A 1 90 ? 30.835 -5.783 -14.114 1.00 94.31 90 LEU A O 1
ATOM 765 N N . SER A 1 91 ? 29.485 -4.005 -14.361 1.00 89.75 91 SER A N 1
ATOM 766 C CA . SER A 1 91 ? 30.557 -3.042 -14.630 1.00 89.75 91 SER A CA 1
ATOM 767 C C . SER A 1 91 ? 31.287 -2.619 -13.348 1.00 89.75 91 SER A C 1
ATOM 769 O O . SER A 1 91 ? 30.886 -2.976 -12.245 1.00 89.75 91 SER A O 1
ATOM 771 N N . ASN A 1 92 ? 32.317 -1.776 -13.480 1.00 81.31 92 ASN A N 1
ATOM 772 C CA . ASN A 1 92 ? 33.121 -1.264 -12.355 1.00 81.31 92 ASN A CA 1
ATOM 773 C C . ASN A 1 92 ? 32.323 -0.476 -11.288 1.00 81.31 92 ASN A C 1
ATOM 775 O O . ASN A 1 92 ? 32.895 -0.059 -10.287 1.00 81.31 92 ASN A O 1
ATOM 779 N N . PHE A 1 93 ? 31.030 -0.224 -11.509 1.00 84.25 93 PHE A N 1
ATOM 780 C CA . PHE A 1 93 ? 30.120 0.397 -10.549 1.00 84.25 93 PHE A CA 1
ATOM 781 C C . PHE A 1 93 ? 28.919 -0.519 -10.310 1.00 84.25 93 PHE A C 1
ATOM 783 O O . PHE A 1 93 ? 27.819 -0.262 -10.806 1.00 84.25 93 PHE A O 1
ATOM 790 N N . VAL A 1 94 ? 29.132 -1.592 -9.551 1.00 91.69 94 VAL A N 1
ATOM 791 C CA . VAL A 1 94 ? 28.078 -2.551 -9.201 1.00 91.69 94 VAL A CA 1
ATOM 792 C C . VAL A 1 94 ? 27.044 -1.861 -8.297 1.00 91.69 94 VAL A C 1
ATOM 794 O O . VAL A 1 94 ? 27.400 -1.339 -7.235 1.00 91.69 94 VAL A O 1
ATOM 797 N N . PRO A 1 95 ? 25.763 -1.784 -8.698 1.00 93.88 95 PRO A N 1
ATOM 798 C CA . PRO A 1 95 ? 24.757 -1.090 -7.906 1.00 93.88 95 PRO A CA 1
ATOM 799 C C . PRO A 1 95 ? 24.317 -1.910 -6.692 1.00 93.88 95 PRO A C 1
ATOM 801 O O . PRO A 1 95 ? 24.011 -3.095 -6.807 1.00 93.88 95 PRO A O 1
ATOM 804 N N . ILE A 1 96 ? 24.192 -1.249 -5.541 1.00 92.56 96 ILE A N 1
ATOM 805 C CA . ILE A 1 96 ? 23.539 -1.803 -4.342 1.00 92.56 96 ILE A CA 1
ATOM 806 C C . ILE A 1 96 ? 22.010 -1.779 -4.461 1.00 92.56 96 ILE A C 1
ATOM 808 O O . ILE A 1 96 ? 21.321 -2.532 -3.780 1.00 92.56 96 ILE A O 1
ATOM 812 N N . LYS A 1 97 ? 21.482 -0.904 -5.321 1.00 93.25 97 LYS A N 1
ATOM 813 C CA . LYS A 1 97 ? 20.079 -0.858 -5.736 1.00 93.25 97 LYS A CA 1
ATOM 814 C C . LYS A 1 97 ? 19.964 -0.201 -7.106 1.00 93.25 97 LYS A C 1
ATOM 816 O O . LYS A 1 97 ? 20.796 0.636 -7.472 1.00 93.25 97 LYS A O 1
ATOM 821 N N . PHE A 1 98 ? 18.897 -0.527 -7.817 1.00 96.12 98 PHE A N 1
ATOM 822 C CA . PHE A 1 98 ? 18.451 0.242 -8.965 1.00 96.12 98 PHE A CA 1
ATOM 823 C C . PHE A 1 98 ? 16.951 0.515 -8.868 1.00 96.12 98 PHE A C 1
ATOM 825 O O . PHE A 1 98 ? 16.200 -0.298 -8.333 1.00 96.12 98 PHE A O 1
ATOM 832 N N . ASP A 1 99 ? 16.526 1.652 -9.404 1.00 97.38 99 ASP A N 1
ATOM 833 C CA . ASP A 1 99 ? 15.130 2.074 -9.453 1.00 97.38 99 ASP A CA 1
ATOM 834 C C . ASP A 1 99 ? 14.656 2.121 -10.910 1.00 97.38 99 ASP A C 1
ATOM 836 O O . ASP A 1 99 ? 15.426 2.439 -11.821 1.00 97.38 99 ASP A O 1
ATOM 840 N N . ILE A 1 100 ? 13.375 1.814 -11.124 1.00 98.19 100 ILE A N 1
ATOM 841 C CA . ILE A 1 100 ? 12.742 1.787 -12.447 1.00 98.19 100 ILE A CA 1
ATOM 842 C C . ILE A 1 100 ? 11.900 3.057 -12.630 1.00 98.19 100 ILE A C 1
ATOM 844 O O . ILE A 1 100 ? 10.954 3.337 -11.882 1.00 98.19 100 ILE A O 1
ATOM 848 N N . GLY A 1 101 ? 12.257 3.839 -13.643 1.00 97.38 101 GLY A N 1
ATOM 849 C CA . GLY A 1 101 ? 11.647 5.117 -13.983 1.00 97.38 101 GLY A CA 1
ATOM 850 C C . GLY A 1 101 ? 10.531 5.017 -15.025 1.00 97.38 101 GLY A C 1
ATOM 851 O O . GLY A 1 101 ? 10.000 3.947 -15.340 1.00 97.38 101 GLY A O 1
ATOM 852 N N . ALA A 1 102 ? 10.147 6.178 -15.551 1.00 97.88 102 ALA A N 1
ATOM 853 C CA . ALA A 1 102 ? 9.168 6.276 -16.628 1.00 97.88 102 ALA A CA 1
ATOM 854 C C . ALA A 1 102 ? 9.754 5.795 -17.967 1.00 97.88 102 ALA A C 1
ATOM 856 O O . ALA A 1 102 ? 10.970 5.710 -18.144 1.00 97.88 102 ALA A O 1
ATOM 857 N N . VAL A 1 103 ? 8.877 5.512 -18.926 1.00 98.44 103 VAL A N 1
ATOM 858 C CA . VAL A 1 103 ? 9.222 5.449 -20.348 1.00 98.44 103 VAL A CA 1
ATOM 859 C C . VAL A 1 103 ? 8.899 6.792 -20.999 1.00 98.44 103 VAL A C 1
ATOM 861 O O . VAL A 1 103 ? 7.825 7.372 -20.805 1.00 98.44 103 VAL A O 1
ATOM 864 N N . TYR A 1 104 ? 9.876 7.307 -21.737 1.00 98.38 104 TYR A N 1
ATOM 865 C CA . TYR A 1 104 ? 9.887 8.632 -22.343 1.00 98.38 104 TYR A CA 1
ATOM 866 C C . TYR A 1 104 ? 9.488 8.581 -23.817 1.00 98.38 104 TYR A C 1
ATOM 868 O O . TYR A 1 104 ? 9.430 7.525 -24.443 1.00 98.38 104 TYR A O 1
ATOM 876 N N . ASN A 1 105 ? 9.188 9.739 -24.402 1.00 97.44 105 ASN A N 1
ATOM 877 C CA . ASN A 1 105 ? 8.854 9.822 -25.825 1.00 97.44 105 ASN A CA 1
ATOM 878 C C . ASN A 1 105 ? 10.052 9.567 -26.762 1.00 97.44 105 ASN A C 1
ATOM 880 O O . ASN A 1 105 ? 9.850 9.119 -27.894 1.00 97.44 105 ASN A O 1
ATOM 884 N N . TYR A 1 106 ? 11.280 9.787 -26.288 1.00 97.94 106 TYR A N 1
ATOM 885 C CA . TYR A 1 106 ? 12.533 9.502 -26.996 1.00 97.94 106 TYR A CA 1
ATOM 886 C C . TYR A 1 106 ? 13.444 8.603 -26.152 1.00 97.94 106 TYR A C 1
ATOM 888 O O . TYR A 1 106 ? 13.273 8.575 -24.931 1.00 97.94 106 TYR A O 1
ATOM 896 N N . PRO A 1 107 ? 14.394 7.866 -26.766 1.00 97.81 107 PRO A N 1
ATOM 897 C CA . PRO A 1 107 ? 15.414 7.140 -26.013 1.00 97.81 107 PRO A CA 1
ATOM 898 C C . PRO A 1 107 ? 16.094 8.058 -24.995 1.00 97.81 107 PRO A C 1
ATOM 900 O O . PRO A 1 107 ? 16.366 9.220 -25.307 1.00 97.81 107 PRO A O 1
ATOM 903 N N . VAL A 1 108 ? 16.375 7.558 -23.790 1.00 98.00 108 VAL A N 1
ATOM 904 C CA . VAL A 1 108 ? 16.893 8.398 -22.692 1.00 98.00 108 VAL A CA 1
ATOM 905 C C . VAL A 1 108 ? 18.248 9.021 -23.049 1.00 98.00 108 VAL A C 1
ATOM 907 O O . VAL A 1 108 ? 18.520 10.161 -22.679 1.00 98.00 108 VAL A O 1
ATOM 910 N N . SER A 1 109 ? 19.047 8.338 -23.875 1.00 96.81 109 SER A N 1
ATOM 911 C CA . SER A 1 109 ? 20.303 8.855 -24.441 1.00 96.81 109 SER A CA 1
ATOM 912 C C . SER A 1 109 ? 20.147 10.140 -25.265 1.00 96.81 109 SER A C 1
ATOM 914 O O . SER A 1 109 ? 21.117 10.869 -25.452 1.00 96.81 109 SER A O 1
ATOM 916 N N . GLN A 1 110 ? 18.938 10.451 -25.744 1.00 97.38 110 GLN A N 1
ATOM 917 C CA . GLN A 1 110 ? 18.637 11.661 -26.513 1.00 97.38 110 GLN A CA 1
ATOM 918 C C . GLN A 1 110 ? 18.105 12.808 -25.645 1.00 97.38 110 GLN A C 1
ATOM 920 O O . GLN A 1 110 ? 17.766 13.859 -26.189 1.00 97.38 110 GLN A O 1
ATOM 925 N N . LYS A 1 111 ? 18.021 12.640 -24.319 1.00 96.75 111 LYS A N 1
ATOM 926 C CA . LYS A 1 111 ? 17.468 13.642 -23.397 1.00 96.75 111 LYS A CA 1
ATOM 927 C C . LYS A 1 111 ? 18.034 15.043 -23.649 1.00 96.75 111 LYS A C 1
ATOM 929 O O . LYS A 1 111 ? 17.268 15.978 -23.863 1.00 96.75 111 LYS A O 1
ATOM 934 N N . ASP A 1 112 ? 19.359 15.182 -23.666 1.00 96.81 112 ASP A N 1
ATOM 935 C CA . ASP A 1 112 ? 20.004 16.498 -23.764 1.00 96.81 112 ASP A CA 1
ATOM 936 C C . ASP A 1 112 ? 19.853 17.115 -25.164 1.00 96.81 112 ASP A C 1
ATOM 938 O O . ASP A 1 112 ? 19.700 18.325 -25.293 1.00 96.81 112 ASP A O 1
ATOM 942 N N . GLN A 1 113 ? 19.791 16.286 -26.214 1.00 97.31 113 GLN A N 1
ATOM 943 C CA . GLN A 1 113 ? 19.506 16.738 -27.581 1.00 97.31 113 GLN A CA 1
ATOM 944 C C . GLN A 1 113 ? 18.066 17.255 -27.724 1.00 97.31 113 GLN A C 1
ATOM 946 O O . GLN A 1 113 ? 17.797 18.156 -28.517 1.00 97.31 113 GLN A O 1
ATOM 951 N N . LYS A 1 114 ? 17.120 16.637 -27.011 1.00 96.50 114 LYS A N 1
ATOM 952 C CA . LYS A 1 114 ? 15.684 16.911 -27.135 1.00 96.50 114 LYS A CA 1
ATOM 953 C C . LYS A 1 114 ? 15.198 18.017 -26.201 1.00 96.50 114 LYS A C 1
ATOM 955 O O . LYS A 1 114 ? 14.144 18.591 -26.491 1.00 96.50 114 LYS A O 1
ATOM 960 N N . GLY A 1 115 ? 15.941 18.325 -25.136 1.00 95.75 115 GLY A N 1
ATOM 961 C CA . GLY A 1 115 ? 15.621 19.399 -24.194 1.00 95.75 115 GLY A CA 1
ATOM 962 C C . GLY A 1 115 ? 14.174 19.308 -23.708 1.00 95.75 115 GLY A C 1
ATOM 963 O O . GLY A 1 115 ? 13.703 18.231 -23.351 1.00 95.75 115 GLY A O 1
ATOM 964 N N . ASP A 1 116 ? 13.436 20.412 -23.795 1.00 95.69 116 ASP A N 1
ATOM 965 C CA . ASP A 1 116 ? 12.047 20.524 -23.319 1.00 95.69 116 ASP A CA 1
ATOM 966 C C . ASP A 1 116 ? 11.054 19.584 -24.020 1.00 95.69 116 ASP A C 1
ATOM 968 O O . ASP A 1 116 ? 9.967 19.306 -23.510 1.00 95.69 116 ASP A O 1
ATOM 972 N N . SER A 1 117 ? 11.403 19.063 -25.201 1.00 97.00 117 SER A N 1
ATOM 973 C CA . SER A 1 117 ? 10.556 18.084 -25.885 1.00 97.00 117 SER A CA 1
ATOM 974 C C . SER A 1 117 ? 10.649 16.683 -25.272 1.00 97.00 117 SER A C 1
ATOM 976 O O . SER A 1 117 ? 9.776 15.857 -25.550 1.00 97.00 117 SER A O 1
ATOM 978 N N . PHE A 1 118 ? 11.665 16.408 -24.447 1.00 97.81 118 PHE A N 1
ATOM 979 C CA . PHE A 1 118 ? 11.863 15.141 -23.749 1.00 97.81 118 PHE A CA 1
ATOM 980 C C . PHE A 1 118 ? 10.979 15.067 -22.503 1.00 97.81 118 PHE A C 1
ATOM 982 O O . PHE A 1 118 ? 11.189 15.787 -21.528 1.00 97.81 118 PHE A O 1
ATOM 989 N N . ARG A 1 119 ? 9.981 14.180 -22.519 1.00 97.12 119 ARG A N 1
ATOM 990 C CA . ARG A 1 119 ? 9.011 14.061 -21.422 1.00 97.12 119 ARG A CA 1
ATOM 991 C C . ARG A 1 119 ? 8.584 12.615 -21.173 1.00 97.12 119 ARG A C 1
ATOM 993 O O . ARG A 1 119 ? 8.553 11.825 -22.124 1.00 97.12 119 ARG A O 1
ATOM 1000 N N . PRO A 1 120 ? 8.241 12.263 -19.921 1.00 97.19 120 PRO A N 1
ATOM 1001 C CA . PRO A 1 120 ? 7.683 10.953 -19.616 1.00 97.19 120 PRO A CA 1
ATOM 1002 C C . PRO A 1 120 ? 6.308 10.811 -20.276 1.00 97.19 120 PRO A C 1
ATOM 1004 O O . PRO A 1 120 ? 5.526 11.762 -20.305 1.00 97.19 120 PRO A O 1
ATOM 1007 N N . ILE A 1 121 ? 6.022 9.630 -20.823 1.00 96.75 121 ILE A N 1
ATOM 1008 C CA . ILE A 1 121 ? 4.744 9.334 -21.492 1.00 96.75 121 ILE A CA 1
ATOM 1009 C C . ILE A 1 121 ? 4.032 8.115 -20.923 1.00 96.75 121 ILE A C 1
ATOM 1011 O O . ILE A 1 121 ? 2.814 8.029 -21.047 1.00 96.75 121 ILE A O 1
ATOM 1015 N N . GLN A 1 122 ? 4.761 7.183 -20.305 1.00 97.19 122 GLN A N 1
ATOM 1016 C CA . GLN A 1 122 ? 4.138 6.095 -19.566 1.00 97.19 122 GLN A CA 1
ATOM 1017 C C . GLN A 1 122 ? 4.929 5.767 -18.304 1.00 97.19 122 GLN A C 1
ATOM 1019 O O . GLN A 1 122 ? 6.155 5.884 -18.266 1.00 97.19 122 GLN A O 1
ATOM 1024 N N . LYS A 1 123 ? 4.222 5.315 -17.277 1.00 97.44 123 LYS A N 1
ATOM 1025 C CA . LYS A 1 123 ? 4.802 4.712 -16.078 1.00 97.44 123 LYS A CA 1
ATOM 1026 C C . LYS A 1 123 ? 3.750 3.839 -15.418 1.00 97.44 123 LYS A C 1
ATOM 1028 O O . LYS A 1 123 ? 2.588 4.209 -15.388 1.00 97.44 123 LYS A O 1
ATOM 1033 N N . GLU A 1 124 ? 4.135 2.698 -14.887 1.00 97.94 124 GLU A N 1
ATOM 1034 C CA . GLU A 1 124 ? 3.274 1.856 -14.058 1.00 97.94 124 GLU A CA 1
ATOM 1035 C C . GLU A 1 124 ? 2.635 2.693 -12.938 1.00 97.94 124 GLU A C 1
ATOM 1037 O O . GLU A 1 124 ? 3.216 3.683 -12.493 1.00 97.94 124 GLU A O 1
ATOM 1042 N N . LEU A 1 125 ? 1.415 2.355 -12.524 1.00 96.75 125 LEU A N 1
ATOM 1043 C CA . LEU A 1 125 ? 0.797 2.991 -11.359 1.00 96.75 125 LEU A CA 1
ATOM 1044 C C . LEU A 1 125 ? 1.326 2.277 -10.117 1.00 96.75 125 LEU A C 1
ATOM 1046 O O . LEU A 1 125 ? 1.150 1.061 -9.998 1.00 96.75 125 LEU A O 1
ATOM 1050 N N . ILE A 1 126 ? 2.016 3.015 -9.243 1.00 95.50 126 ILE A N 1
ATOM 1051 C CA . ILE A 1 126 ? 2.778 2.417 -8.142 1.00 95.50 126 ILE A CA 1
ATOM 1052 C C . ILE A 1 126 ? 2.262 2.893 -6.789 1.00 95.50 126 ILE A C 1
ATOM 1054 O O . ILE A 1 126 ? 2.225 4.093 -6.525 1.00 95.50 126 ILE A O 1
ATOM 1058 N N . PHE A 1 127 ? 1.958 1.939 -5.908 1.00 94.50 127 PHE A N 1
ATOM 1059 C CA . PHE A 1 127 ? 1.693 2.200 -4.492 1.00 94.50 127 PHE A CA 1
ATOM 1060 C C . PHE A 1 127 ? 2.859 1.697 -3.650 1.00 94.50 127 PHE A C 1
ATOM 1062 O O . PHE A 1 127 ? 3.285 0.555 -3.823 1.00 94.50 127 PHE A O 1
ATOM 1069 N N . ASP A 1 128 ? 3.338 2.533 -2.737 1.00 94.00 128 ASP A N 1
ATOM 1070 C CA . ASP A 1 128 ? 4.354 2.194 -1.742 1.00 94.00 128 ASP A CA 1
ATOM 1071 C C . ASP A 1 128 ? 3.722 2.305 -0.352 1.00 94.00 128 ASP A C 1
ATOM 1073 O O . ASP A 1 128 ? 3.085 3.310 -0.035 1.00 94.00 128 ASP A O 1
ATOM 1077 N N . ILE A 1 129 ? 3.818 1.233 0.432 1.00 93.44 129 ILE A N 1
ATOM 1078 C CA . ILE A 1 129 ? 3.221 1.144 1.764 1.00 93.44 129 ILE A CA 1
ATOM 1079 C C . ILE A 1 129 ? 4.295 0.654 2.719 1.00 93.44 129 ILE A C 1
ATOM 1081 O O . ILE A 1 129 ? 4.724 -0.505 2.651 1.00 93.44 129 ILE A O 1
ATOM 1085 N N . ASP A 1 130 ? 4.693 1.524 3.642 1.00 92.81 130 ASP A N 1
ATOM 1086 C CA . ASP A 1 130 ? 5.693 1.229 4.659 1.00 92.81 130 ASP A CA 1
ATOM 1087 C C . ASP A 1 130 ? 5.010 1.003 6.017 1.00 92.81 130 ASP A C 1
ATOM 1089 O O . ASP A 1 130 ? 4.030 1.650 6.387 1.00 92.81 130 ASP A O 1
ATOM 1093 N N . MET A 1 131 ? 5.526 0.055 6.800 1.00 93.56 131 MET A N 1
ATOM 1094 C CA . MET A 1 131 ? 5.030 -0.207 8.149 1.00 93.56 131 MET A CA 1
ATOM 1095 C C . MET A 1 131 ? 5.111 1.016 9.074 1.00 93.56 131 MET A C 1
ATOM 1097 O O . MET A 1 131 ? 4.345 1.104 10.031 1.00 93.56 131 MET A O 1
ATOM 1101 N N . ASN A 1 132 ? 6.027 1.947 8.824 1.00 89.69 132 ASN A N 1
ATOM 1102 C CA . ASN A 1 132 ? 6.199 3.124 9.670 1.00 89.69 132 ASN A CA 1
ATOM 1103 C C . ASN A 1 132 ? 5.026 4.076 9.651 1.00 89.69 132 ASN A C 1
ATOM 1105 O O . ASN A 1 132 ? 4.796 4.758 10.646 1.00 89.69 132 ASN A O 1
ATOM 1109 N N . ASP A 1 133 ? 4.246 4.076 8.578 1.00 89.56 133 ASP A N 1
ATOM 1110 C CA . ASP A 1 133 ? 3.033 4.873 8.562 1.00 89.56 133 ASP A CA 1
ATOM 1111 C C . ASP A 1 133 ? 2.106 4.418 9.706 1.00 89.56 133 ASP A C 1
ATOM 1113 O O . ASP A 1 133 ? 1.400 5.227 10.297 1.00 89.56 133 ASP A O 1
ATOM 1117 N N . TYR A 1 134 ? 2.176 3.140 10.102 1.00 92.31 134 TYR A N 1
ATOM 1118 C CA . TYR A 1 134 ? 1.371 2.509 11.150 1.00 92.31 134 TYR A CA 1
ATOM 1119 C C . TYR A 1 134 ? 1.926 2.698 12.572 1.00 92.31 134 TYR A C 1
ATOM 1121 O O . TYR A 1 134 ? 1.345 2.151 13.514 1.00 92.31 134 TYR A O 1
ATOM 1129 N N . ASP A 1 135 ? 3.015 3.455 12.756 1.00 91.44 135 ASP A N 1
ATOM 1130 C CA . ASP A 1 135 ? 3.647 3.690 14.066 1.00 91.44 135 ASP A CA 1
ATOM 1131 C C . ASP A 1 135 ? 2.711 4.346 15.089 1.00 91.44 135 ASP A C 1
ATOM 1133 O O . ASP A 1 135 ? 2.845 4.103 16.286 1.00 91.44 135 ASP A O 1
ATOM 1137 N N . ASP A 1 136 ? 1.723 5.122 14.639 1.00 89.69 136 ASP A N 1
ATOM 1138 C CA . ASP A 1 136 ? 0.750 5.774 15.519 1.00 89.69 136 ASP A CA 1
ATOM 1139 C C . ASP A 1 136 ? -0.371 4.848 16.021 1.00 89.69 136 ASP A C 1
ATOM 1141 O O . ASP A 1 136 ? -1.171 5.285 16.848 1.00 89.69 136 ASP A O 1
ATOM 1145 N N . ILE A 1 137 ? -0.451 3.597 15.541 1.00 92.44 137 ILE A N 1
ATOM 1146 C CA . ILE A 1 137 ? -1.445 2.617 16.023 1.00 92.44 137 ILE A CA 1
ATOM 1147 C C . ILE A 1 137 ? -0.860 1.272 16.440 1.00 92.44 137 ILE A C 1
ATOM 1149 O O . ILE A 1 137 ? -1.471 0.577 17.253 1.00 92.44 137 ILE A O 1
ATOM 1153 N N . ARG A 1 138 ? 0.269 0.844 15.870 1.00 94.38 138 ARG A N 1
ATOM 1154 C CA . ARG A 1 138 ? 0.847 -0.458 16.207 1.00 94.38 138 ARG A CA 1
ATOM 1155 C C . ARG A 1 138 ? 1.502 -0.391 17.581 1.00 94.38 138 ARG A C 1
ATOM 1157 O O . ARG A 1 138 ? 2.069 0.620 17.973 1.00 94.38 138 ARG A O 1
ATOM 1164 N N . THR A 1 139 ? 1.444 -1.491 18.312 1.00 95.56 139 THR A N 1
ATOM 1165 C CA . THR A 1 139 ? 1.921 -1.561 19.704 1.00 95.56 139 THR A CA 1
ATOM 1166 C C . THR A 1 139 ? 3.005 -2.618 19.895 1.00 95.56 139 THR A C 1
ATOM 1168 O O . THR A 1 139 ? 3.737 -2.586 20.881 1.00 95.56 139 THR A O 1
ATOM 1171 N N . CYS A 1 140 ? 3.116 -3.569 18.964 1.00 95.00 140 CYS A N 1
ATOM 1172 C CA . CYS A 1 140 ? 4.023 -4.709 19.077 1.00 95.00 140 CYS A CA 1
ATOM 1173 C C . CYS A 1 140 ? 5.474 -4.395 18.678 1.00 95.00 140 CYS A C 1
ATOM 1175 O O . CYS A 1 140 ? 6.382 -5.164 18.986 1.00 95.00 140 CYS A O 1
ATOM 1177 N N . CYS A 1 141 ? 5.694 -3.317 17.926 1.00 93.44 141 CYS A N 1
ATOM 1178 C CA . CYS A 1 141 ? 6.988 -2.883 17.404 1.00 93.44 141 CYS A CA 1
ATOM 1179 C C . CYS A 1 141 ? 7.025 -1.353 17.341 1.00 93.44 141 CYS A C 1
ATOM 1181 O O . CYS A 1 141 ? 5.979 -0.712 17.302 1.00 93.44 141 CYS A O 1
ATOM 1183 N N . SER A 1 142 ? 8.229 -0.794 17.266 1.00 83.81 142 SER A N 1
ATOM 1184 C CA . SER A 1 142 ? 8.465 0.636 17.053 1.00 83.81 142 SER A CA 1
ATOM 1185 C C . SER A 1 142 ? 9.560 0.830 16.006 1.00 83.81 142 SER A C 1
ATOM 1187 O O . SER A 1 142 ? 10.385 -0.069 15.779 1.00 83.81 142 SER A O 1
ATOM 1189 N N . ASP A 1 143 ? 9.572 2.001 15.377 1.00 82.75 143 ASP A N 1
ATOM 1190 C CA . ASP A 1 143 ? 10.573 2.418 14.398 1.00 82.75 143 ASP A CA 1
ATOM 1191 C C . ASP A 1 143 ? 10.766 1.387 13.272 1.00 82.75 143 ASP A C 1
ATOM 1193 O O . ASP A 1 143 ? 9.845 0.970 12.583 1.00 82.75 143 ASP A O 1
ATOM 1197 N N . LYS A 1 144 ? 11.993 0.924 13.045 1.00 86.06 144 LYS A N 1
ATOM 1198 C CA . LYS A 1 144 ? 12.322 0.082 11.892 1.00 86.06 144 LYS A CA 1
ATOM 1199 C C . LYS A 1 144 ? 12.036 -1.408 12.102 1.00 86.06 144 LYS A C 1
ATOM 1201 O O . LYS A 1 144 ? 12.339 -2.196 11.203 1.00 86.06 144 LYS A O 1
ATOM 1206 N N . LYS A 1 145 ? 11.532 -1.810 13.275 1.00 89.94 145 LYS A N 1
ATOM 1207 C CA . LYS A 1 145 ? 11.258 -3.217 13.600 1.00 89.94 145 LYS A CA 1
ATOM 1208 C C . LYS A 1 145 ? 9.918 -3.650 13.019 1.00 89.94 145 LYS A C 1
ATOM 1210 O O . LYS A 1 145 ? 8.951 -2.893 13.042 1.00 89.94 145 LYS A O 1
ATOM 1215 N N . VAL A 1 146 ? 9.855 -4.886 12.536 1.00 94.12 146 VAL A N 1
ATOM 1216 C CA . VAL A 1 146 ? 8.620 -5.529 12.077 1.00 94.12 146 VAL A CA 1
ATOM 1217 C C . VAL A 1 146 ? 8.525 -6.935 12.643 1.00 94.12 146 VAL A C 1
ATOM 1219 O O . VAL A 1 146 ? 9.535 -7.605 12.841 1.00 94.12 146 VAL A O 1
ATOM 1222 N N . CYS A 1 147 ? 7.305 -7.389 12.904 1.00 94.69 147 CYS A N 1
ATOM 1223 C CA . CYS A 1 147 ? 7.028 -8.752 13.329 1.00 94.69 147 CYS A CA 1
ATOM 1224 C C . CYS A 1 147 ? 5.752 -9.267 12.655 1.00 94.69 147 CYS A C 1
ATOM 1226 O O . CYS A 1 147 ? 5.038 -8.524 11.978 1.00 94.69 147 CYS A O 1
ATOM 1228 N N . LYS A 1 148 ? 5.439 -10.548 12.873 1.00 95.94 148 LYS A N 1
ATOM 1229 C CA . LYS A 1 148 ? 4.255 -11.200 12.291 1.00 95.94 148 LYS A CA 1
ATOM 1230 C C . LYS A 1 148 ? 2.931 -10.528 12.685 1.00 95.94 148 LYS A C 1
ATOM 1232 O O . LYS A 1 148 ? 1.979 -10.613 11.919 1.00 95.94 148 LYS A O 1
ATOM 1237 N N . LEU A 1 149 ? 2.884 -9.850 13.837 1.00 96.69 149 LEU A N 1
ATOM 1238 C CA . LEU A 1 149 ? 1.682 -9.174 14.333 1.00 96.69 149 LEU A CA 1
ATOM 1239 C C . LEU A 1 149 ? 1.401 -7.888 13.544 1.00 96.69 149 LEU A C 1
ATOM 1241 O O . LEU A 1 149 ? 0.307 -7.721 13.015 1.00 96.69 149 LEU A O 1
ATOM 1245 N N . CYS A 1 150 ? 2.385 -6.988 13.400 1.00 95.88 150 CYS A N 1
ATOM 1246 C CA . CYS A 1 150 ? 2.177 -5.765 12.615 1.00 95.88 150 CYS A CA 1
ATOM 1247 C C . CYS A 1 150 ? 2.160 -6.033 11.107 1.00 95.88 150 CYS A C 1
ATOM 1249 O O . CYS A 1 150 ? 1.512 -5.286 10.385 1.00 95.88 150 CYS A O 1
ATOM 1251 N N . TRP A 1 151 ? 2.786 -7.112 10.611 1.00 97.00 151 TRP A N 1
ATOM 1252 C CA . TRP A 1 151 ? 2.730 -7.470 9.184 1.00 97.00 151 TRP A CA 1
ATOM 1253 C C . TRP A 1 151 ? 1.296 -7.629 8.654 1.00 97.00 151 TRP A C 1
ATOM 1255 O O . TRP A 1 151 ? 1.045 -7.401 7.471 1.00 97.00 151 TRP A O 1
ATOM 1265 N N . LYS A 1 152 ? 0.329 -7.931 9.532 1.00 97.12 152 LYS A N 1
ATOM 1266 C CA . LYS A 1 152 ? -1.090 -7.988 9.163 1.00 97.12 152 LYS A CA 1
ATOM 1267 C C . LYS A 1 152 ? -1.629 -6.678 8.606 1.00 97.12 152 LYS A C 1
ATOM 1269 O O . LYS A 1 152 ? -2.509 -6.735 7.757 1.00 97.12 152 LYS A O 1
ATOM 1274 N N . PHE A 1 153 ? -1.084 -5.525 8.993 1.00 97.44 153 PHE A N 1
ATOM 1275 C CA . PHE A 1 153 ? -1.447 -4.249 8.373 1.00 97.44 153 PHE A CA 1
ATOM 1276 C C . PHE A 1 153 ? -1.149 -4.231 6.871 1.00 97.44 153 PHE A C 1
ATOM 1278 O O . PHE A 1 153 ? -1.994 -3.820 6.081 1.00 97.44 153 PHE A O 1
ATOM 1285 N N . LEU A 1 154 ? 0.005 -4.764 6.461 1.00 96.94 154 LEU A N 1
ATOM 1286 C CA . LEU A 1 154 ? 0.363 -4.869 5.046 1.00 96.94 154 LEU A CA 1
ATOM 1287 C C . LEU A 1 154 ? -0.480 -5.930 4.334 1.00 96.94 154 LEU A C 1
ATOM 1289 O O . LEU A 1 154 ? -0.891 -5.715 3.200 1.00 96.94 154 LEU A O 1
ATOM 1293 N N . THR A 1 155 ? -0.817 -7.041 5.000 1.00 97.50 155 THR A N 1
ATOM 1294 C CA . THR A 1 155 ? -1.777 -8.021 4.458 1.00 97.50 155 THR A CA 1
ATOM 1295 C C . THR A 1 155 ? -3.137 -7.382 4.175 1.00 97.50 155 THR A C 1
ATOM 1297 O O . THR A 1 155 ? -3.685 -7.572 3.094 1.00 97.50 155 THR A O 1
ATOM 1300 N N . ILE A 1 156 ? -3.668 -6.602 5.119 1.00 97.56 156 ILE A N 1
ATOM 1301 C CA . ILE A 1 156 ? -4.936 -5.882 4.956 1.00 97.56 156 ILE A CA 1
ATOM 1302 C C . ILE A 1 156 ? -4.838 -4.886 3.797 1.00 97.56 156 ILE A C 1
ATOM 1304 O O . ILE A 1 156 ? -5.760 -4.807 2.986 1.00 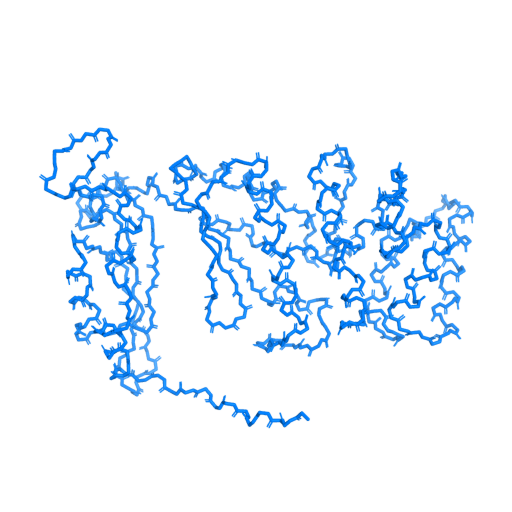97.56 156 ILE A O 1
ATOM 1308 N N . ALA A 1 157 ? -3.708 -4.185 3.671 1.00 96.94 157 ALA A N 1
ATOM 1309 C CA . ALA A 1 157 ? -3.466 -3.264 2.570 1.00 96.94 157 ALA A CA 1
ATOM 1310 C C . ALA A 1 157 ? -3.458 -3.934 1.197 1.00 96.94 157 ALA A C 1
ATOM 1312 O O . ALA A 1 157 ? -4.104 -3.420 0.287 1.00 96.94 157 ALA A O 1
ATOM 1313 N N . ILE A 1 158 ? -2.822 -5.103 1.068 1.00 97.88 158 ILE A N 1
ATOM 1314 C CA . ILE A 1 158 ? -2.880 -5.902 -0.163 1.00 97.88 158 ILE A CA 1
ATOM 1315 C C . ILE A 1 158 ? -4.329 -6.242 -0.495 1.00 97.88 158 ILE A C 1
ATOM 1317 O O . ILE A 1 158 ? -4.775 -5.960 -1.600 1.00 97.88 158 ILE A O 1
ATOM 1321 N N . VAL A 1 159 ? -5.078 -6.810 0.457 1.00 98.19 159 VAL A N 1
ATOM 1322 C CA . VAL A 1 159 ? -6.459 -7.251 0.206 1.00 98.19 159 VAL A CA 1
ATOM 1323 C C . VAL A 1 159 ? -7.345 -6.074 -0.205 1.00 98.19 159 VAL A C 1
ATOM 1325 O O . VAL A 1 159 ? -8.060 -6.179 -1.196 1.00 98.19 159 VAL A O 1
ATOM 1328 N N . LEU A 1 160 ? -7.288 -4.947 0.507 1.00 97.19 160 LEU A N 1
ATOM 1329 C CA . LEU A 1 160 ? -8.112 -3.772 0.206 1.00 97.19 160 LEU A CA 1
ATOM 1330 C C . LEU A 1 160 ? -7.779 -3.148 -1.145 1.00 97.19 160 LEU A C 1
ATOM 1332 O O . LEU A 1 160 ? -8.686 -2.858 -1.926 1.00 97.19 160 LEU A O 1
ATOM 1336 N N . LEU A 1 161 ? -6.492 -2.927 -1.415 1.00 96.75 161 LEU A N 1
ATOM 1337 C CA . LEU A 1 161 ? -6.070 -2.275 -2.647 1.00 96.75 161 LEU A CA 1
ATOM 1338 C C . LEU A 1 161 ? -6.261 -3.193 -3.847 1.00 96.75 161 LEU A C 1
ATOM 1340 O O . LEU A 1 161 ? -6.818 -2.742 -4.836 1.00 96.75 161 LEU A O 1
ATOM 1344 N N . ASP A 1 162 ? -5.879 -4.469 -3.764 1.00 98.12 162 ASP A N 1
ATOM 1345 C CA . ASP A 1 162 ? -6.084 -5.421 -4.863 1.00 98.12 162 ASP A CA 1
ATOM 1346 C C . ASP A 1 162 ? -7.579 -5.570 -5.187 1.00 98.12 162 ASP A C 1
ATOM 1348 O O . ASP A 1 162 ? -7.956 -5.505 -6.355 1.00 98.12 162 ASP A O 1
ATOM 1352 N N . THR A 1 163 ? -8.445 -5.631 -4.166 1.00 97.94 163 THR A N 1
ATOM 1353 C CA . THR A 1 163 ? -9.904 -5.664 -4.364 1.00 97.94 163 THR A CA 1
ATOM 1354 C C . THR A 1 163 ? -10.399 -4.411 -5.084 1.00 97.94 163 THR A C 1
ATOM 1356 O O . THR A 1 163 ? -11.066 -4.526 -6.105 1.00 97.94 163 THR A O 1
ATOM 1359 N N . SER A 1 164 ? -10.058 -3.209 -4.609 1.00 96.62 164 SER A N 1
ATOM 1360 C CA . SER A 1 164 ? -10.522 -1.965 -5.243 1.00 96.62 164 SER A CA 1
ATOM 1361 C C . SER A 1 164 ? -9.947 -1.784 -6.654 1.00 96.62 164 SER A C 1
ATOM 1363 O O . SER A 1 164 ? -10.674 -1.433 -7.579 1.00 96.62 164 SER A O 1
ATOM 1365 N N . LEU A 1 165 ? -8.662 -2.089 -6.865 1.00 97.38 165 LEU A N 1
ATOM 1366 C CA . LEU A 1 165 ? -8.016 -2.015 -8.181 1.00 97.38 165 LEU A CA 1
ATOM 1367 C C . LEU A 1 165 ? -8.666 -2.969 -9.197 1.00 97.38 165 LEU A C 1
ATOM 1369 O O . LEU A 1 165 ? -8.798 -2.614 -10.368 1.00 97.38 165 LEU A O 1
ATOM 1373 N N . ARG A 1 166 ? -9.107 -4.155 -8.764 1.00 97.81 166 ARG A N 1
ATOM 1374 C CA . ARG A 1 166 ? -9.791 -5.123 -9.633 1.00 97.81 166 ARG A CA 1
ATOM 1375 C C . ARG A 1 166 ? -11.269 -4.820 -9.827 1.00 97.81 166 ARG A C 1
ATOM 1377 O O . ARG A 1 166 ? -11.749 -4.885 -10.951 1.00 97.81 166 ARG A O 1
ATOM 1384 N N . GLU A 1 167 ? -12.001 -4.525 -8.761 1.00 96.75 167 GLU A N 1
ATOM 1385 C CA . GLU A 1 167 ? -13.459 -4.388 -8.821 1.00 96.75 167 GLU A CA 1
ATOM 1386 C C . GLU A 1 167 ? -13.908 -3.006 -9.293 1.00 96.75 167 GLU A C 1
ATOM 1388 O O . GLU A 1 167 ? -14.877 -2.909 -10.043 1.00 96.75 167 GLU A O 1
ATOM 1393 N N . ASP A 1 168 ? -13.208 -1.945 -8.885 1.00 96.44 168 ASP A N 1
ATOM 1394 C CA . ASP A 1 168 ? -13.628 -0.574 -9.187 1.00 96.44 168 ASP A CA 1
ATOM 1395 C C . ASP A 1 168 ? -12.941 -0.034 -10.445 1.00 96.44 168 ASP A C 1
ATOM 1397 O O . ASP A 1 168 ? -13.549 0.710 -11.214 1.00 96.44 168 ASP A O 1
ATOM 1401 N N . PHE A 1 169 ? -11.680 -0.418 -10.667 1.00 96.50 169 PHE A N 1
ATOM 1402 C CA . PHE A 1 169 ? -10.875 0.057 -11.799 1.00 96.50 169 PHE A CA 1
ATOM 1403 C C . PHE A 1 169 ? -10.666 -0.991 -12.898 1.00 96.50 169 PHE A C 1
ATOM 1405 O O . PHE A 1 169 ? -10.118 -0.663 -13.951 1.00 96.50 169 PHE A O 1
ATOM 1412 N N . ALA A 1 170 ? -11.117 -2.233 -12.685 1.00 97.56 170 ALA A N 1
ATOM 1413 C CA . ALA A 1 170 ? -10.997 -3.335 -13.642 1.00 97.56 170 ALA A CA 1
ATOM 1414 C C . ALA A 1 170 ? -9.552 -3.646 -14.084 1.00 97.56 170 ALA A C 1
ATOM 1416 O O . ALA A 1 170 ? -9.338 -4.189 -15.171 1.00 97.56 170 ALA A O 1
ATOM 1417 N N . PHE A 1 171 ? -8.552 -3.329 -13.255 1.00 98.25 171 PHE A N 1
ATOM 1418 C CA . PHE A 1 171 ? -7.161 -3.658 -13.553 1.00 98.25 171 PHE A CA 1
ATOM 1419 C C . PHE A 1 171 ? -6.896 -5.152 -13.393 1.00 98.25 171 PHE A C 1
ATOM 1421 O O . PHE A 1 171 ? -7.385 -5.806 -12.469 1.00 98.25 171 PHE A O 1
ATOM 1428 N N . GLN A 1 172 ? -6.092 -5.701 -14.300 1.00 98.12 172 GLN A N 1
ATOM 1429 C CA . GLN A 1 172 ? -5.829 -7.136 -14.359 1.00 98.12 172 GLN A CA 1
ATOM 1430 C C . GLN A 1 172 ? -4.385 -7.459 -13.982 1.00 98.12 172 GLN A C 1
ATOM 1432 O O . GLN A 1 172 ? -4.131 -8.444 -13.280 1.00 98.12 172 GLN A O 1
ATOM 1437 N N . ASN A 1 173 ? -3.447 -6.616 -14.416 1.00 98.19 173 ASN A N 1
ATOM 1438 C CA . ASN A 1 173 ? -2.014 -6.861 -14.368 1.00 98.19 173 ASN A CA 1
ATOM 1439 C C . ASN A 1 173 ? -1.408 -6.175 -13.139 1.00 98.19 173 ASN A C 1
ATOM 1441 O O . ASN A 1 173 ? -0.824 -5.099 -13.238 1.00 98.19 173 ASN A O 1
ATOM 1445 N N . ILE A 1 174 ? -1.564 -6.803 -11.974 1.00 98.31 174 ILE A N 1
ATOM 1446 C CA . ILE A 1 174 ? -1.128 -6.262 -10.680 1.00 98.31 174 ILE A CA 1
ATOM 1447 C C . ILE A 1 174 ? -0.019 -7.146 -10.107 1.00 98.31 174 ILE A C 1
ATOM 1449 O O . ILE A 1 174 ? -0.216 -8.348 -9.927 1.00 98.31 174 ILE A O 1
ATOM 1453 N N . LEU A 1 175 ? 1.132 -6.546 -9.801 1.00 98.06 175 LEU A N 1
ATOM 1454 C CA . LEU A 1 175 ? 2.279 -7.214 -9.189 1.00 98.06 175 LEU A CA 1
ATOM 1455 C C . LEU A 1 175 ? 2.576 -6.616 -7.809 1.00 98.06 175 LEU A C 1
ATOM 1457 O O . LEU A 1 175 ? 2.932 -5.445 -7.695 1.00 98.06 175 LEU A O 1
ATOM 1461 N N . TRP A 1 176 ? 2.488 -7.442 -6.767 1.00 98.19 176 TRP A N 1
ATOM 1462 C CA . TRP A 1 176 ? 2.893 -7.083 -5.408 1.00 98.19 176 TRP A CA 1
ATOM 1463 C C . TRP A 1 176 ? 4.313 -7.569 -5.121 1.00 98.19 176 TRP A C 1
ATOM 1465 O O . TRP A 1 176 ? 4.636 -8.735 -5.347 1.00 98.19 176 TRP A O 1
ATOM 1475 N N . VAL A 1 177 ? 5.156 -6.682 -4.597 1.00 97.75 177 VAL A N 1
ATOM 1476 C CA . VAL A 1 177 ? 6.577 -6.937 -4.340 1.00 97.75 177 VAL A CA 1
ATOM 1477 C C . VAL A 1 177 ? 6.910 -6.563 -2.902 1.00 97.75 177 VAL A C 1
ATOM 1479 O O . VAL A 1 177 ? 6.547 -5.492 -2.427 1.00 97.75 177 VAL A O 1
ATOM 1482 N N . TYR A 1 178 ? 7.625 -7.434 -2.194 1.00 97.19 178 TYR A N 1
ATOM 1483 C CA . TYR A 1 178 ? 8.190 -7.104 -0.887 1.00 97.19 178 TYR A CA 1
ATOM 1484 C C . TYR A 1 178 ? 9.294 -6.046 -1.032 1.00 97.19 178 TYR A C 1
ATOM 1486 O O . TYR A 1 178 ? 10.190 -6.213 -1.855 1.00 97.19 178 TYR A O 1
ATOM 1494 N N . SER A 1 179 ? 9.287 -4.993 -0.207 1.00 93.94 179 SER A N 1
ATOM 1495 C CA . SER A 1 179 ? 10.263 -3.892 -0.317 1.00 93.94 179 SER A CA 1
ATOM 1496 C C . SER A 1 179 ? 11.689 -4.254 0.124 1.00 93.94 179 SER A C 1
ATOM 1498 O O . SER A 1 179 ? 12.593 -3.424 0.062 1.00 93.94 179 SER A O 1
ATOM 1500 N N . GLY A 1 180 ? 11.902 -5.479 0.614 1.00 91.94 180 GLY A N 1
ATOM 1501 C CA . GLY A 1 180 ? 13.183 -5.950 1.143 1.00 91.94 180 GLY A CA 1
ATOM 1502 C C . GLY A 1 180 ? 13.338 -5.765 2.653 1.00 91.94 180 GLY A C 1
ATOM 1503 O O . GLY A 1 180 ? 14.266 -6.326 3.232 1.00 91.94 180 GLY A O 1
ATOM 1504 N N . ARG A 1 181 ? 12.425 -5.036 3.319 1.00 91.06 181 ARG A N 1
ATOM 1505 C CA . ARG A 1 181 ? 12.487 -4.841 4.780 1.00 91.06 181 ARG A CA 1
ATOM 1506 C C . ARG A 1 181 ? 11.143 -4.837 5.507 1.00 91.06 181 ARG A C 1
ATOM 1508 O O . ARG A 1 181 ? 10.908 -5.651 6.391 1.00 91.06 181 ARG A O 1
ATOM 1515 N N . ARG A 1 182 ? 10.304 -3.835 5.250 1.00 92.12 182 ARG A N 1
ATOM 1516 C CA . ARG A 1 182 ? 9.166 -3.506 6.136 1.00 92.12 182 ARG A CA 1
ATOM 1517 C C . ARG A 1 182 ? 7.969 -2.920 5.399 1.00 92.12 182 ARG A C 1
ATOM 1519 O O . ARG A 1 182 ? 7.133 -2.271 6.008 1.00 92.12 182 ARG A O 1
ATOM 1526 N N . GLY A 1 183 ? 7.916 -3.110 4.094 1.00 94.50 183 GLY A N 1
ATOM 1527 C CA . GLY A 1 183 ? 6.877 -2.551 3.253 1.00 94.50 183 GLY A CA 1
ATOM 1528 C C . GLY A 1 183 ? 6.615 -3.436 2.053 1.00 94.50 183 GLY A C 1
ATOM 1529 O O . GLY A 1 183 ? 7.221 -4.502 1.881 1.00 94.50 183 GLY A O 1
ATOM 1530 N N . ILE A 1 184 ? 5.693 -2.969 1.232 1.00 96.50 184 ILE A N 1
ATOM 1531 C CA . ILE A 1 184 ? 5.262 -3.624 0.006 1.00 96.50 184 ILE A CA 1
ATOM 1532 C C . ILE A 1 184 ? 5.071 -2.571 -1.079 1.00 96.50 184 ILE A C 1
ATOM 1534 O O . ILE A 1 184 ? 4.631 -1.460 -0.801 1.00 96.50 184 ILE A O 1
ATOM 1538 N N . HIS A 1 185 ? 5.372 -2.947 -2.317 1.00 96.25 185 HIS A N 1
ATOM 1539 C CA . HIS A 1 185 ? 5.100 -2.140 -3.496 1.00 96.25 185 HIS A CA 1
ATOM 1540 C C . HIS A 1 185 ? 4.053 -2.843 -4.358 1.00 96.25 185 HIS A C 1
ATOM 1542 O O . HIS A 1 185 ? 4.169 -4.042 -4.616 1.00 96.25 185 HIS A O 1
ATOM 1548 N N . CYS A 1 186 ? 3.062 -2.103 -4.836 1.00 97.44 186 CYS A N 1
ATOM 1549 C CA . CYS A 1 186 ? 2.114 -2.564 -5.844 1.00 97.44 186 CYS A CA 1
ATOM 1550 C C . CYS A 1 186 ? 2.451 -1.914 -7.179 1.00 97.44 186 CYS A C 1
ATOM 1552 O O . CYS A 1 186 ? 2.546 -0.693 -7.245 1.00 97.44 186 CYS A O 1
ATOM 1554 N N . TRP A 1 187 ? 2.602 -2.717 -8.227 1.00 97.94 187 TRP A N 1
ATOM 1555 C CA . TRP A 1 187 ? 2.826 -2.276 -9.598 1.00 97.94 187 TRP A CA 1
ATOM 1556 C C . TRP A 1 187 ? 1.627 -2.671 -10.451 1.00 97.94 187 TRP A C 1
ATOM 1558 O O . TRP A 1 187 ? 1.466 -3.842 -10.805 1.00 97.94 187 TRP A O 1
ATOM 1568 N N . VAL A 1 188 ? 0.794 -1.696 -10.806 1.00 98.19 188 VAL A N 1
ATOM 1569 C CA . VAL A 1 188 ? -0.287 -1.901 -11.773 1.00 98.19 188 VAL A CA 1
ATOM 1570 C C . VAL A 1 188 ? 0.249 -1.595 -13.166 1.00 98.19 188 VAL A C 1
ATOM 1572 O O . VAL A 1 188 ? 0.729 -0.494 -13.457 1.00 98.19 188 VAL A O 1
ATOM 1575 N N . CYS A 1 189 ? 0.210 -2.617 -14.011 1.00 98.00 189 CYS A N 1
ATOM 1576 C CA . CYS A 1 189 ? 0.945 -2.688 -15.265 1.00 98.00 189 CYS A CA 1
ATOM 1577 C C . CYS A 1 189 ? 0.027 -2.663 -16.493 1.00 98.00 189 CYS A C 1
ATOM 1579 O O . CYS A 1 189 ? 0.519 -2.838 -17.605 1.00 98.00 189 CYS A O 1
ATOM 1581 N N . ASP A 1 190 ? -1.283 -2.470 -16.332 1.00 98.06 190 ASP A N 1
ATOM 1582 C CA . ASP A 1 190 ? -2.234 -2.348 -17.439 1.00 98.06 190 ASP A CA 1
ATOM 1583 C C . ASP A 1 190 ? -1.886 -1.157 -18.350 1.00 98.06 190 ASP A C 1
ATOM 1585 O O . ASP A 1 190 ? -1.501 -0.084 -17.890 1.00 98.06 190 ASP A O 1
ATOM 1589 N N . GLU A 1 191 ? -2.021 -1.319 -19.670 1.00 96.12 191 GLU A N 1
ATOM 1590 C CA . GLU A 1 191 ? -1.650 -0.263 -20.627 1.00 96.12 191 GLU A CA 1
ATOM 1591 C C . GLU A 1 191 ? -2.404 1.049 -20.368 1.00 96.12 191 GLU A C 1
ATOM 1593 O O . GLU A 1 191 ? -1.814 2.126 -20.460 1.00 96.12 191 GLU A O 1
ATOM 1598 N N . SER A 1 192 ? -3.681 0.961 -19.992 1.00 95.19 192 SER A N 1
ATOM 1599 C CA . SER A 1 192 ? -4.524 2.118 -19.687 1.00 95.19 192 SER A CA 1
ATOM 1600 C C . SER A 1 192 ? -3.961 2.956 -18.537 1.00 95.19 192 SER A C 1
ATOM 1602 O O . SER A 1 192 ? -3.806 4.167 -18.695 1.00 95.19 192 SER A O 1
ATOM 1604 N N . CYS A 1 193 ? -3.597 2.331 -17.412 1.00 94.75 193 CYS A N 1
ATOM 1605 C CA . CYS A 1 193 ? -3.076 3.052 -16.252 1.00 94.75 193 CYS A CA 1
ATOM 1606 C C . CYS A 1 193 ? -1.662 3.575 -16.491 1.00 94.75 193 CYS A C 1
ATOM 1608 O O . CYS A 1 193 ? -1.305 4.629 -15.961 1.00 94.75 193 CYS A O 1
ATOM 1610 N N . ARG A 1 194 ? -0.863 2.904 -17.339 1.00 96.56 194 ARG A N 1
ATOM 1611 C CA . ARG A 1 194 ? 0.481 3.396 -17.652 1.00 96.56 194 ARG A CA 1
ATOM 1612 C C . ARG A 1 194 ? 0.470 4.784 -18.285 1.00 96.56 194 ARG A C 1
ATOM 1614 O O . ARG A 1 194 ? 1.398 5.555 -18.057 1.00 96.56 194 ARG A O 1
ATOM 1621 N N . HIS A 1 195 ? -0.589 5.111 -19.020 1.00 96.56 195 HIS A N 1
ATOM 1622 C CA . HIS A 1 195 ? -0.783 6.399 -19.685 1.00 96.56 195 HIS A CA 1
ATOM 1623 C C . HIS A 1 195 ? -1.514 7.445 -18.829 1.00 96.56 195 HIS A C 1
ATOM 1625 O O . HIS A 1 195 ? -1.797 8.538 -19.320 1.00 96.56 195 HIS A O 1
ATOM 1631 N N . TYR A 1 196 ? -1.843 7.146 -17.568 1.00 95.75 196 TYR A N 1
ATOM 1632 C CA . TYR A 1 196 ? -2.510 8.117 -16.702 1.00 95.75 196 TYR A CA 1
ATOM 1633 C C . TYR A 1 196 ? -1.654 9.361 -16.481 1.00 95.75 196 TYR A C 1
ATOM 1635 O O . TYR A 1 196 ? -0.467 9.272 -16.147 1.00 95.75 196 TYR A O 1
ATOM 1643 N N . THR A 1 197 ? -2.305 10.516 -16.622 1.00 93.88 197 THR A N 1
ATOM 1644 C CA . THR A 1 197 ? -1.761 11.819 -16.245 1.00 93.88 197 THR A CA 1
ATOM 1645 C C . THR A 1 197 ? -1.580 11.904 -14.732 1.00 93.88 197 THR A C 1
ATOM 1647 O O . THR A 1 197 ? -2.170 11.129 -13.978 1.00 93.88 197 THR A O 1
ATOM 1650 N N . THR A 1 198 ? -0.802 12.883 -14.276 1.00 91.19 198 THR A N 1
ATOM 1651 C CA . THR A 1 198 ? -0.653 13.179 -12.845 1.00 91.19 198 THR A CA 1
ATOM 1652 C C . THR A 1 198 ? -2.008 13.389 -12.167 1.00 91.19 198 THR A C 1
ATOM 1654 O O . THR A 1 198 ? -2.250 12.808 -11.116 1.00 91.19 198 THR A O 1
ATOM 1657 N N . ASP A 1 199 ? -2.923 14.125 -12.802 1.00 93.06 199 ASP A N 1
ATOM 1658 C CA . ASP A 1 199 ? -4.257 14.389 -12.248 1.00 93.06 199 ASP A CA 1
ATOM 1659 C C . ASP A 1 199 ? -5.102 13.115 -12.133 1.00 93.06 199 ASP A C 1
ATOM 1661 O O . ASP A 1 199 ? -5.788 12.913 -11.134 1.00 93.06 199 ASP A O 1
ATOM 1665 N N . ALA A 1 200 ? -5.029 12.217 -13.123 1.00 94.44 200 ALA A N 1
ATOM 1666 C CA . ALA A 1 200 ? -5.730 10.936 -13.066 1.00 94.44 200 ALA A CA 1
ATOM 1667 C C . ALA A 1 200 ? -5.172 10.032 -11.953 1.00 94.44 200 ALA A C 1
ATOM 1669 O O . ALA A 1 200 ? -5.941 9.375 -11.252 1.00 94.44 200 ALA A O 1
ATOM 1670 N N . ARG A 1 201 ? -3.845 10.031 -11.750 1.00 94.00 201 ARG A N 1
ATOM 1671 C CA . ARG A 1 201 ? -3.199 9.319 -10.632 1.00 94.00 201 ARG A CA 1
ATOM 1672 C C . ARG A 1 201 ? -3.618 9.899 -9.285 1.00 94.00 201 ARG A C 1
ATOM 1674 O O . ARG A 1 201 ? -3.960 9.130 -8.394 1.00 94.00 201 ARG A O 1
ATOM 1681 N N . ALA A 1 202 ? -3.649 11.225 -9.160 1.00 91.00 202 ALA A N 1
ATOM 1682 C CA . ALA A 1 202 ? -4.084 11.911 -7.948 1.00 91.00 202 ALA A CA 1
ATOM 1683 C C . ALA A 1 202 ? -5.557 11.616 -7.627 1.00 91.00 202 ALA A C 1
ATOM 1685 O O . ALA A 1 202 ? -5.868 11.222 -6.511 1.00 91.00 202 ALA A O 1
ATOM 1686 N N . ALA A 1 203 ? -6.452 11.690 -8.617 1.00 92.62 203 ALA A N 1
ATOM 1687 C CA . ALA A 1 203 ? -7.866 11.363 -8.431 1.00 92.62 203 ALA A CA 1
ATOM 1688 C C . ALA A 1 203 ? -8.083 9.901 -8.001 1.00 92.62 203 ALA A C 1
ATOM 1690 O O . ALA A 1 203 ? -8.954 9.611 -7.181 1.00 92.62 203 ALA A O 1
ATOM 1691 N N . LEU A 1 204 ? -7.279 8.974 -8.532 1.00 93.94 204 LEU A N 1
ATOM 1692 C CA . LEU A 1 204 ? -7.299 7.573 -8.121 1.00 93.94 204 LEU A CA 1
ATOM 1693 C C . LEU A 1 204 ? -6.768 7.396 -6.690 1.00 93.94 204 LEU A C 1
ATOM 1695 O O . LEU A 1 204 ? -7.372 6.671 -5.899 1.00 93.94 204 LEU A O 1
ATOM 1699 N N . ALA A 1 205 ? -5.670 8.068 -6.341 1.00 91.06 205 ALA A N 1
ATOM 1700 C CA . ALA A 1 205 ? -5.130 8.071 -4.984 1.00 91.06 205 ALA A CA 1
ATOM 1701 C C . ALA A 1 205 ? -6.161 8.613 -3.979 1.00 91.06 205 ALA A C 1
ATOM 1703 O O . ALA A 1 205 ? -6.410 7.983 -2.954 1.00 91.06 205 ALA A O 1
ATOM 1704 N N . ASP A 1 206 ? -6.824 9.720 -4.315 1.00 89.56 206 ASP A N 1
ATOM 1705 C CA . ASP A 1 206 ? -7.889 10.332 -3.518 1.00 89.56 206 ASP A CA 1
ATOM 1706 C C . ASP A 1 206 ? -9.113 9.424 -3.383 1.00 89.56 206 ASP A C 1
ATOM 1708 O O . ASP A 1 206 ? -9.735 9.383 -2.319 1.00 89.56 206 ASP A O 1
ATOM 1712 N N . TYR A 1 207 ? -9.456 8.672 -4.436 1.00 92.25 207 TYR A N 1
ATOM 1713 C CA . TYR A 1 207 ? -10.514 7.666 -4.373 1.00 92.25 207 TYR A CA 1
ATOM 1714 C C . TYR A 1 207 ? -10.184 6.600 -3.327 1.00 92.25 207 TYR A C 1
ATOM 1716 O O . TYR A 1 207 ? -11.024 6.298 -2.485 1.00 92.25 207 TYR A O 1
ATOM 1724 N N . LEU A 1 208 ? -8.962 6.058 -3.350 1.00 92.38 208 LEU A N 1
ATOM 1725 C CA . LEU A 1 208 ? -8.520 4.999 -2.438 1.00 92.38 208 LEU A CA 1
ATOM 1726 C C . LEU A 1 208 ? -8.204 5.507 -1.023 1.00 92.38 208 LEU A C 1
ATOM 1728 O O . LEU A 1 208 ? -8.193 4.714 -0.077 1.00 92.38 208 LEU A O 1
ATOM 1732 N N . ASN A 1 209 ? -7.954 6.805 -0.846 1.00 89.19 209 ASN A N 1
ATOM 1733 C CA . ASN A 1 209 ? -7.582 7.372 0.441 1.00 89.19 209 ASN A CA 1
ATOM 1734 C C . ASN A 1 209 ? -8.805 7.735 1.306 1.00 89.19 209 ASN A C 1
ATOM 1736 O O . ASN A 1 209 ? -9.418 8.796 1.176 1.00 89.19 209 ASN A O 1
ATOM 1740 N N . ILE A 1 210 ? -9.125 6.865 2.267 1.00 88.75 210 ILE A N 1
ATOM 1741 C CA . ILE A 1 210 ? -10.166 7.117 3.281 1.00 88.75 210 ILE A CA 1
ATOM 1742 C C . ILE A 1 210 ? -9.631 7.965 4.452 1.00 88.75 210 ILE A C 1
ATOM 1744 O O . ILE A 1 210 ? -10.403 8.638 5.145 1.00 88.75 210 ILE A O 1
ATOM 1748 N N . LEU A 1 211 ? -8.314 7.970 4.678 1.00 82.75 211 LEU A N 1
ATOM 1749 C CA . LEU A 1 211 ? -7.677 8.718 5.761 1.00 82.75 211 LEU A CA 1
ATOM 1750 C C . LEU A 1 211 ? -7.512 10.189 5.337 1.00 82.75 211 LEU A C 1
ATOM 1752 O O . LEU A 1 211 ? -6.484 10.612 4.822 1.00 82.75 211 LEU A O 1
ATOM 1756 N N . SER A 1 212 ? -8.562 10.987 5.530 1.00 64.50 212 SER A N 1
ATOM 1757 C CA . SER A 1 212 ? -8.642 12.380 5.062 1.00 64.50 212 SER A CA 1
ATOM 1758 C C . SER A 1 212 ? -8.186 13.435 6.089 1.00 64.50 212 SER A C 1
ATOM 1760 O O . SER A 1 212 ? -8.521 14.619 5.962 1.00 64.50 212 SER A O 1
ATOM 1762 N N . GLY A 1 213 ? -7.510 13.038 7.169 1.00 57.88 213 GLY A N 1
ATOM 1763 C CA . GLY A 1 213 ? -7.027 13.954 8.205 1.00 57.88 213 GLY A CA 1
ATOM 1764 C C . GLY A 1 213 ? -5.537 14.259 8.083 1.00 57.88 213 GLY A C 1
ATOM 1765 O O . GLY A 1 213 ? -4.734 13.340 7.984 1.00 57.88 213 GLY A O 1
ATOM 1766 N N . SER A 1 214 ? -5.160 15.540 8.165 1.00 56.00 214 SER A N 1
ATOM 1767 C CA . SER A 1 214 ? -3.773 15.929 8.452 1.00 56.00 214 SER A CA 1
ATOM 1768 C C . SER A 1 214 ? -3.349 15.384 9.820 1.00 56.00 214 SER A C 1
ATOM 1770 O O . SER A 1 214 ? -4.198 15.235 10.703 1.00 56.00 214 SER A O 1
ATOM 1772 N N . ASP A 1 215 ? -2.049 15.172 10.047 1.00 58.78 215 ASP A N 1
ATOM 1773 C CA . ASP A 1 215 ? -1.525 14.692 11.343 1.00 58.78 215 ASP A CA 1
ATOM 1774 C C . ASP A 1 215 ? -1.922 15.570 12.540 1.00 58.78 215 ASP A C 1
ATOM 1776 O O . ASP A 1 215 ? -1.923 15.127 13.687 1.00 58.78 215 ASP A O 1
ATOM 1780 N N . THR A 1 216 ? -2.329 16.811 12.272 1.00 58.56 216 THR A N 1
ATOM 1781 C CA . THR A 1 216 ? -2.821 17.776 13.258 1.00 58.56 216 THR A CA 1
ATOM 1782 C C . THR A 1 216 ? -4.273 17.556 13.699 1.00 58.56 216 THR A C 1
ATOM 1784 O O . THR A 1 216 ? -4.687 18.106 14.722 1.00 58.56 216 THR A O 1
ATOM 1787 N N . LYS A 1 217 ? -5.084 16.776 12.968 1.00 67.69 217 LYS A N 1
ATOM 1788 C CA . LYS A 1 217 ? -6.493 16.528 13.317 1.00 67.69 217 LYS A CA 1
ATOM 1789 C C . LYS A 1 217 ? -6.624 15.347 14.279 1.00 67.69 217 LYS A C 1
ATOM 1791 O O . LYS A 1 217 ? -6.064 14.277 14.064 1.00 67.69 217 LYS A O 1
ATOM 1796 N N . LYS A 1 218 ? -7.459 15.510 15.315 1.00 72.88 218 LYS A N 1
ATOM 1797 C CA . LYS A 1 218 ? -7.773 14.435 16.279 1.00 72.88 218 LYS A CA 1
ATOM 1798 C C . LYS A 1 218 ? -8.411 13.214 15.602 1.00 72.88 218 LYS A C 1
ATOM 1800 O O . LYS A 1 218 ? -7.983 12.090 15.867 1.00 72.88 218 LYS A O 1
ATOM 1805 N N . LYS A 1 219 ? -9.371 13.459 14.696 1.00 80.69 219 LYS A N 1
ATOM 1806 C CA . LYS A 1 219 ? -9.973 12.465 13.794 1.00 80.69 219 LYS A CA 1
ATOM 1807 C C . LYS A 1 219 ? -9.214 12.426 12.469 1.00 80.69 219 LYS A C 1
ATOM 1809 O O . LYS A 1 219 ? -9.229 13.411 11.728 1.00 80.69 219 LYS A O 1
ATOM 1814 N N . LYS A 1 220 ? -8.600 11.281 12.162 1.00 83.88 220 LYS A N 1
ATOM 1815 C CA . LYS A 1 220 ? -7.944 11.033 10.867 1.00 83.88 220 LYS A CA 1
ATOM 1816 C C . LYS A 1 220 ? -8.908 10.496 9.802 1.00 83.88 220 LYS A C 1
ATOM 1818 O O . LYS A 1 220 ? -8.596 10.566 8.620 1.00 83.88 220 LYS A O 1
ATOM 1823 N N . VAL A 1 221 ? -10.078 10.003 10.213 1.00 88.62 221 VAL A N 1
ATOM 1824 C CA . VAL A 1 221 ? -11.104 9.442 9.323 1.00 88.62 221 VAL A CA 1
ATOM 1825 C C . VAL A 1 221 ? -12.404 10.222 9.457 1.00 88.62 221 VAL A C 1
ATOM 1827 O O . VAL A 1 221 ? -12.824 10.548 10.565 1.00 88.62 221 VAL A O 1
ATOM 1830 N N . SER A 1 222 ? -13.041 10.521 8.329 1.00 88.06 222 SER A N 1
ATOM 1831 C CA . SER A 1 222 ? -14.409 11.033 8.289 1.00 88.06 222 SER A CA 1
ATOM 1832 C C . SER A 1 222 ? -15.101 10.479 7.056 1.00 88.06 222 SER A C 1
ATOM 1834 O O . SER A 1 222 ? -14.723 10.817 5.933 1.00 88.06 222 SER A O 1
ATOM 1836 N N . ILE A 1 223 ? -16.128 9.659 7.260 1.00 88.88 223 ILE A N 1
ATOM 1837 C CA . ILE A 1 223 ? -16.915 9.083 6.156 1.00 88.88 223 ILE A CA 1
ATOM 1838 C C . ILE A 1 223 ? -18.226 9.832 5.913 1.00 88.88 223 ILE A C 1
ATOM 1840 O O . ILE A 1 223 ? -19.024 9.419 5.076 1.00 88.88 223 ILE A O 1
ATOM 1844 N N . TRP A 1 224 ? -18.432 10.947 6.618 1.00 85.25 224 TRP A N 1
ATOM 1845 C CA . TRP A 1 224 ? -19.617 11.787 6.485 1.00 85.25 224 TRP A CA 1
ATOM 1846 C C . TRP A 1 224 ? -19.887 12.195 5.032 1.00 85.25 224 TRP A C 1
ATOM 1848 O O . TRP A 1 224 ? -19.029 12.779 4.367 1.00 85.25 224 TRP A O 1
ATOM 1858 N N . GLY A 1 225 ? -21.094 11.903 4.548 1.00 83.44 225 GLY A N 1
ATOM 1859 C CA . GLY A 1 225 ? -21.526 12.188 3.179 1.00 83.44 225 GLY A CA 1
ATOM 1860 C C . GLY A 1 225 ? -20.975 11.215 2.132 1.00 83.44 225 GLY A C 1
ATOM 1861 O O . GLY A 1 225 ? -21.335 11.321 0.960 1.00 83.44 225 GLY A O 1
ATOM 1862 N N . LYS A 1 226 ? -20.125 10.265 2.536 1.00 83.38 226 LYS A N 1
ATOM 1863 C CA . LYS A 1 226 ? -19.520 9.233 1.683 1.00 83.38 226 LYS A CA 1
ATOM 1864 C C . LYS A 1 226 ? -20.056 7.832 1.985 1.00 83.38 226 LYS A C 1
ATOM 1866 O O . LYS A 1 226 ? -19.732 6.893 1.265 1.00 83.38 226 LYS A O 1
ATOM 1871 N N . GLU A 1 227 ? -20.915 7.676 2.994 1.00 80.19 227 GLU A N 1
ATOM 1872 C CA . GLU A 1 227 ? -21.370 6.368 3.489 1.00 80.19 227 GLU A CA 1
ATOM 1873 C C . GLU A 1 227 ? -22.160 5.559 2.455 1.00 80.19 227 GLU A C 1
ATOM 1875 O O . GLU A 1 227 ? -22.316 4.353 2.598 1.00 80.19 227 GLU A O 1
ATOM 1880 N N . LYS A 1 228 ? -22.683 6.218 1.417 1.00 83.12 228 LYS A N 1
ATOM 1881 C CA . LYS A 1 228 ? -23.470 5.571 0.361 1.00 83.12 228 LYS A CA 1
ATOM 1882 C C . LYS A 1 228 ? -22.612 4.929 -0.730 1.00 83.12 228 LYS A C 1
ATOM 1884 O O . LYS A 1 228 ? -23.155 4.199 -1.555 1.00 83.12 228 LYS A O 1
ATOM 1889 N N . TYR A 1 229 ? -21.313 5.225 -0.787 1.00 88.50 229 TYR A N 1
ATOM 1890 C CA . TYR A 1 229 ? -20.451 4.687 -1.833 1.00 88.50 229 TYR A CA 1
ATOM 1891 C C . TYR A 1 229 ? -20.125 3.207 -1.552 1.00 88.50 229 TYR A C 1
ATOM 1893 O O . TYR A 1 229 ? -19.620 2.906 -0.467 1.00 88.50 229 TYR A O 1
ATOM 1901 N N . PRO A 1 230 ? -20.344 2.284 -2.514 1.00 91.69 230 PRO A N 1
ATOM 1902 C CA . PRO A 1 230 ? -20.155 0.841 -2.304 1.00 91.69 230 PRO A CA 1
ATOM 1903 C C . PRO A 1 230 ? -18.765 0.449 -1.789 1.00 91.69 230 PRO A C 1
ATOM 1905 O O . PRO A 1 230 ? -18.632 -0.458 -0.968 1.00 91.69 230 PRO A O 1
ATOM 1908 N N . MET A 1 231 ? -17.737 1.181 -2.223 1.00 92.81 231 MET A N 1
ATOM 1909 C CA . MET A 1 231 ? -16.349 0.971 -1.818 1.00 92.81 231 MET A CA 1
ATOM 1910 C C . MET A 1 231 ? -16.148 1.071 -0.299 1.00 92.81 231 MET A C 1
ATOM 1912 O O . MET A 1 231 ? -15.374 0.294 0.252 1.00 92.81 231 MET A O 1
ATOM 1916 N N . PHE A 1 232 ? -16.898 1.927 0.408 1.00 92.50 232 PHE A N 1
ATOM 1917 C CA . PHE A 1 232 ? -16.783 2.046 1.865 1.00 92.50 232 PHE A CA 1
ATOM 1918 C C . PHE A 1 232 ? -17.369 0.841 2.599 1.00 92.50 232 PHE A C 1
ATOM 1920 O O . PHE A 1 232 ? -16.789 0.409 3.590 1.00 92.50 232 PHE A O 1
ATOM 1927 N N . GLU A 1 233 ? -18.482 0.267 2.132 1.00 92.50 233 GLU A N 1
ATOM 1928 C CA . GLU A 1 233 ? -19.028 -0.953 2.746 1.00 92.50 233 GLU A CA 1
ATOM 1929 C C . GLU A 1 233 ? -18.088 -2.140 2.535 1.00 92.50 233 GLU A C 1
ATOM 1931 O O . GLU A 1 233 ? -17.787 -2.863 3.483 1.00 92.50 233 GLU A O 1
ATOM 1936 N N . ARG A 1 234 ? -17.559 -2.304 1.317 1.00 95.12 234 ARG A N 1
ATOM 1937 C CA . ARG A 1 234 ? -16.602 -3.374 1.011 1.00 95.12 234 ARG A CA 1
ATOM 1938 C C . ARG A 1 234 ? -15.298 -3.208 1.792 1.00 95.12 234 ARG A C 1
ATOM 1940 O O . ARG A 1 234 ? -14.801 -4.170 2.375 1.00 95.12 234 ARG A O 1
ATOM 1947 N N . ALA A 1 235 ? -14.767 -1.986 1.853 1.00 96.25 235 ALA A N 1
ATOM 1948 C CA . ALA A 1 235 ? -13.592 -1.683 2.658 1.00 96.25 235 ALA A CA 1
ATOM 1949 C C . ALA A 1 235 ? -13.846 -1.958 4.143 1.00 96.25 235 ALA A C 1
ATOM 1951 O O . ALA A 1 235 ? -13.005 -2.561 4.809 1.00 96.25 235 ALA A O 1
ATOM 1952 N N . PHE A 1 236 ? -15.012 -1.553 4.657 1.00 96.38 236 PHE A N 1
ATOM 1953 C CA . PHE A 1 236 ? -15.393 -1.803 6.041 1.00 96.38 236 PHE A CA 1
ATOM 1954 C C . PHE A 1 236 ? -15.456 -3.300 6.334 1.00 96.38 236 PHE A C 1
ATOM 1956 O O . PHE A 1 236 ? -14.885 -3.725 7.330 1.00 96.38 236 PHE A O 1
ATOM 1963 N N . ASP A 1 237 ? -16.076 -4.105 5.471 1.00 96.25 237 ASP A N 1
ATOM 1964 C CA . ASP A 1 237 ? -16.138 -5.558 5.643 1.00 96.25 237 ASP A CA 1
ATOM 1965 C C . ASP A 1 237 ? -14.744 -6.181 5.739 1.00 96.25 237 ASP A C 1
ATOM 1967 O O . ASP A 1 237 ? -14.464 -6.955 6.656 1.00 96.25 237 ASP A O 1
ATOM 1971 N N . ILE A 1 238 ? -13.840 -5.819 4.828 1.00 97.31 238 ILE A N 1
ATOM 1972 C CA . ILE A 1 238 ? -12.468 -6.328 4.857 1.00 97.31 238 ILE A CA 1
ATOM 1973 C C . ILE A 1 238 ? -11.788 -5.905 6.164 1.00 97.31 238 ILE A C 1
ATOM 1975 O O . ILE A 1 238 ? -11.318 -6.757 6.918 1.00 97.31 238 ILE A O 1
ATOM 1979 N N . CYS A 1 239 ? -11.796 -4.611 6.484 1.00 97.88 239 CYS A N 1
ATOM 1980 C CA . CYS A 1 239 ? -11.232 -4.075 7.720 1.00 97.88 239 CYS A CA 1
ATOM 1981 C C . CYS A 1 239 ? -11.787 -4.773 8.968 1.00 97.88 239 CYS A C 1
ATOM 1983 O O . CYS A 1 239 ? -11.029 -5.199 9.839 1.00 97.88 239 CYS A O 1
ATOM 1985 N N . TYR A 1 240 ? -13.107 -4.932 9.048 1.00 97.81 240 TYR A N 1
ATOM 1986 C CA . TYR A 1 240 ? -13.788 -5.471 10.216 1.00 97.81 240 TYR A CA 1
ATOM 1987 C C . TYR A 1 240 ? -13.522 -6.962 10.406 1.00 97.81 240 TYR A C 1
ATOM 1989 O O . TYR A 1 240 ? -13.394 -7.415 11.543 1.00 97.81 240 TYR A O 1
ATOM 1997 N N . LYS A 1 241 ? -13.337 -7.712 9.312 1.00 96.50 241 LYS A N 1
ATOM 1998 C CA . LYS A 1 241 ? -12.915 -9.118 9.351 1.00 96.50 241 LYS A CA 1
ATOM 1999 C C . LYS A 1 241 ? -11.556 -9.289 10.027 1.00 96.50 241 LYS A C 1
ATOM 2001 O O . LYS A 1 241 ? -11.392 -10.193 10.841 1.00 96.50 241 LYS A O 1
ATOM 2006 N N . TYR A 1 242 ? -10.596 -8.417 9.721 1.00 97.50 242 TYR A N 1
ATOM 2007 C CA . TYR A 1 242 ? -9.272 -8.453 10.349 1.00 97.50 242 TYR A CA 1
ATOM 2008 C C . TYR A 1 242 ? -9.228 -7.760 11.713 1.00 97.50 242 TYR A C 1
ATOM 2010 O O . TYR A 1 242 ? -8.316 -8.020 12.500 1.00 97.50 242 TYR A O 1
ATOM 2018 N N . PHE A 1 243 ? -10.202 -6.904 12.022 1.00 97.81 243 PHE A N 1
ATOM 2019 C CA . PHE A 1 243 ? -10.201 -6.130 13.256 1.00 97.81 243 PHE A CA 1
ATOM 2020 C C . PHE A 1 243 ? -10.245 -7.005 14.510 1.00 97.81 243 PHE A C 1
ATOM 2022 O O . PHE A 1 243 ? -9.541 -6.695 15.462 1.00 97.81 243 PHE A O 1
ATOM 2029 N N . ASP A 1 244 ? -10.979 -8.126 14.507 1.00 94.19 244 ASP A N 1
ATOM 2030 C CA . ASP A 1 244 ? -10.997 -9.056 15.654 1.00 94.19 244 ASP A CA 1
ATOM 2031 C C . ASP A 1 244 ? -9.597 -9.564 16.017 1.00 94.19 244 ASP A C 1
ATOM 2033 O O . ASP A 1 244 ? -9.194 -9.573 17.179 1.00 94.19 244 ASP A O 1
ATOM 2037 N N . VAL A 1 245 ? -8.837 -9.928 14.988 1.00 96.06 245 VAL A N 1
ATOM 2038 C CA . VAL A 1 245 ? -7.470 -10.423 15.120 1.00 96.06 245 VAL A CA 1
ATOM 2039 C C . VAL A 1 245 ? -6.542 -9.311 15.603 1.00 96.06 245 VAL A C 1
ATOM 2041 O O . VAL A 1 245 ? -5.707 -9.535 16.475 1.00 96.06 245 VAL A O 1
ATOM 2044 N N . LEU A 1 246 ? -6.699 -8.097 15.074 1.00 97.81 246 LEU A N 1
ATOM 2045 C CA . LEU A 1 246 ? -5.888 -6.955 15.488 1.00 97.81 246 LEU A CA 1
ATOM 2046 C C . LEU A 1 246 ? -6.194 -6.499 16.922 1.00 97.81 246 LEU A C 1
ATOM 2048 O O . LEU A 1 246 ? -5.266 -6.120 17.634 1.00 97.81 246 LEU A O 1
ATOM 2052 N N . LEU A 1 247 ? -7.453 -6.576 17.371 1.00 97.44 247 LEU A N 1
ATOM 2053 C CA . LEU A 1 247 ? -7.828 -6.313 18.765 1.00 97.44 247 LEU A CA 1
ATOM 2054 C C . LEU A 1 247 ? -7.081 -7.244 19.726 1.00 97.44 247 LEU A C 1
ATOM 2056 O O . LEU A 1 247 ? -6.733 -6.827 20.821 1.00 97.44 247 LEU A O 1
ATOM 2060 N N . GLU A 1 248 ? -6.816 -8.486 19.334 1.00 96.25 248 GLU A N 1
ATOM 2061 C CA . GLU A 1 248 ? -6.057 -9.423 20.163 1.00 96.25 248 GLU A CA 1
ATOM 2062 C C . GLU A 1 248 ? -4.546 -9.196 20.065 1.00 96.25 248 GLU A C 1
ATOM 2064 O O . GLU A 1 248 ? -3.862 -9.098 21.077 1.00 96.25 248 GLU A O 1
ATOM 2069 N N . GLU A 1 249 ? -4.016 -9.081 18.849 1.00 96.56 249 GLU A N 1
ATOM 2070 C CA . GLU A 1 249 ? -2.567 -9.087 18.633 1.00 96.56 249 GLU A CA 1
ATOM 2071 C C . GLU A 1 249 ? -1.881 -7.750 18.887 1.00 96.56 249 GLU A C 1
ATOM 2073 O O . GLU A 1 249 ? -0.726 -7.722 19.312 1.00 96.56 249 GLU A O 1
ATOM 2078 N N . GLN A 1 250 ? -2.558 -6.642 18.588 1.00 97.38 250 GLN A N 1
ATOM 2079 C CA . GLN A 1 250 ? -2.055 -5.312 18.918 1.00 97.38 250 GLN A CA 1
ATOM 2080 C C . GLN A 1 250 ? -2.545 -4.869 20.295 1.00 97.38 250 GLN A C 1
ATOM 2082 O O . GLN A 1 250 ? -1.949 -3.982 20.899 1.00 97.38 250 GLN A O 1
ATOM 2087 N N . ASP A 1 251 ? -3.635 -5.444 20.799 1.00 96.94 251 ASP A N 1
ATOM 2088 C CA . ASP A 1 251 ? -4.255 -5.025 22.053 1.00 96.94 251 ASP A CA 1
ATOM 2089 C C . ASP A 1 251 ? -4.315 -3.485 22.188 1.00 96.94 251 ASP A C 1
ATOM 2091 O O . ASP A 1 251 ? -3.930 -2.894 23.205 1.00 96.94 251 ASP A O 1
ATOM 2095 N N . PHE A 1 252 ? -4.772 -2.834 21.102 1.00 94.81 252 PHE A N 1
ATOM 2096 C CA . PHE A 1 252 ? -4.777 -1.380 20.922 1.00 94.81 252 PHE A CA 1
ATOM 2097 C C . PHE A 1 252 ? -5.294 -0.633 22.141 1.00 94.81 252 PHE A C 1
ATOM 2099 O O . PHE A 1 252 ? -4.741 0.395 22.510 1.00 94.81 252 PHE A O 1
ATOM 2106 N N . PHE A 1 253 ? -6.367 -1.135 22.736 1.00 96.94 253 PHE A N 1
ATOM 2107 C CA . PHE A 1 253 ? -7.167 -0.498 23.762 1.00 96.94 253 PHE A CA 1
ATOM 2108 C C . PHE A 1 253 ? -7.022 -1.148 25.133 1.00 96.94 253 PHE A C 1
ATOM 2110 O O . PHE A 1 253 ? -7.932 -1.022 25.948 1.00 96.94 253 PHE A O 1
ATOM 2117 N N . LYS A 1 254 ? -5.911 -1.829 25.428 1.00 96.69 254 LYS A N 1
ATOM 2118 C CA . LYS A 1 254 ? -5.637 -2.249 26.808 1.00 96.69 254 LYS A CA 1
ATOM 2119 C C . LYS A 1 254 ? -5.709 -1.069 27.775 1.00 96.69 254 LYS A C 1
ATOM 2121 O O . LYS A 1 254 ? -5.363 0.060 27.409 1.00 96.69 254 LYS A O 1
ATOM 2126 N N . LYS A 1 255 ? -6.127 -1.315 29.019 1.00 96.50 255 LYS A N 1
ATOM 2127 C CA . LYS A 1 255 ? -6.183 -0.284 30.069 1.00 96.50 255 LYS A CA 1
ATOM 2128 C C . LYS A 1 255 ? -4.866 0.506 30.134 1.00 96.50 255 LYS A C 1
ATOM 2130 O O . LYS A 1 255 ? -3.781 -0.066 30.199 1.00 96.50 255 LYS A O 1
ATOM 2135 N N . GLY A 1 256 ? -4.976 1.835 30.095 1.00 94.06 256 GLY A N 1
ATOM 2136 C CA . GLY A 1 256 ? -3.833 2.757 30.088 1.00 94.06 256 GLY A CA 1
ATOM 2137 C C . GLY A 1 256 ? -3.226 3.035 28.708 1.00 94.06 256 GLY A C 1
ATOM 2138 O O . GLY A 1 256 ? -2.345 3.885 28.604 1.00 94.06 256 GLY A O 1
ATOM 2139 N N . SER A 1 257 ? -3.691 2.376 27.642 1.00 95.44 257 SER A N 1
ATOM 2140 C CA . SER A 1 257 ? -3.256 2.686 26.280 1.00 95.44 257 SER A CA 1
ATOM 2141 C C . SER A 1 257 ? -3.714 4.086 25.841 1.00 95.44 257 SER A C 1
ATOM 2143 O O . SER A 1 257 ? -4.888 4.428 26.026 1.00 95.44 257 SER A O 1
ATOM 2145 N N . PRO A 1 258 ? -2.850 4.874 25.169 1.00 92.69 258 PRO A N 1
ATOM 2146 C CA . PRO A 1 258 ? -3.238 6.171 24.613 1.00 92.69 258 PRO A CA 1
ATOM 2147 C C . PRO A 1 258 ? -4.315 6.053 23.522 1.00 92.69 258 PRO A C 1
ATOM 2149 O O . PRO A 1 258 ? -5.060 7.003 23.283 1.00 92.69 258 PRO A O 1
ATOM 2152 N N . HIS A 1 259 ? -4.458 4.888 22.882 1.00 95.25 259 HIS A N 1
ATOM 2153 C CA . HIS A 1 259 ? -5.452 4.677 21.826 1.00 95.25 259 HIS A CA 1
ATOM 2154 C C . HIS A 1 259 ? -6.892 4.636 22.347 1.00 95.25 259 HIS A C 1
ATOM 2156 O O . HIS A 1 259 ? -7.818 4.862 21.571 1.00 95.25 259 HIS A O 1
ATOM 2162 N N . VAL A 1 260 ? -7.114 4.409 23.648 1.00 96.25 260 VAL A N 1
ATOM 2163 C CA . VAL A 1 260 ? -8.462 4.487 24.238 1.00 96.25 260 VAL A CA 1
ATOM 2164 C C . VAL A 1 260 ? -9.048 5.889 24.039 1.00 96.25 260 VAL A C 1
ATOM 2166 O O . VAL A 1 260 ? -10.224 6.027 23.704 1.00 96.25 260 VAL A O 1
ATOM 2169 N N . GLN A 1 261 ? -8.217 6.935 24.131 1.00 92.38 261 GLN A N 1
ATOM 2170 C CA . GLN A 1 261 ? -8.647 8.313 23.883 1.00 92.38 261 GLN A CA 1
ATOM 2171 C C . GLN A 1 261 ? -9.130 8.523 22.440 1.00 92.38 261 GLN A C 1
ATOM 2173 O O . GLN A 1 261 ? -10.059 9.298 22.213 1.00 92.38 261 GLN A O 1
ATOM 2178 N N . LYS A 1 262 ? -8.571 7.791 21.466 1.00 91.81 262 LYS A N 1
ATOM 2179 C CA . LYS A 1 262 ? -9.023 7.865 20.071 1.00 91.81 262 LYS A CA 1
ATOM 2180 C C . LYS A 1 262 ? -10.464 7.404 19.909 1.00 91.81 262 LYS A C 1
ATOM 2182 O O . LYS A 1 262 ? -11.182 8.009 19.125 1.00 91.81 262 LYS A O 1
ATOM 2187 N N . ILE A 1 263 ? -10.923 6.408 20.671 1.00 94.00 263 ILE A N 1
ATOM 2188 C CA . ILE A 1 263 ? -12.338 6.000 20.650 1.00 94.00 263 ILE A CA 1
ATOM 2189 C C . ILE A 1 263 ? -13.222 7.194 21.023 1.00 94.00 263 ILE A C 1
ATOM 2191 O O . ILE A 1 263 ? -14.143 7.526 20.279 1.00 94.00 263 ILE A O 1
ATOM 2195 N N . PHE A 1 264 ? -12.905 7.884 22.123 1.00 92.00 264 PHE A N 1
ATOM 2196 C CA . PHE A 1 264 ? -13.652 9.065 22.563 1.00 92.00 264 PHE A CA 1
ATOM 2197 C C . PHE A 1 264 ? -13.634 10.199 21.539 1.00 92.00 264 PHE A C 1
ATOM 2199 O O . PHE A 1 264 ? -14.657 10.856 21.366 1.00 92.00 264 PHE A O 1
ATOM 2206 N N . ASP A 1 265 ? -12.518 10.397 20.831 1.00 90.19 265 ASP A N 1
ATOM 2207 C CA . ASP A 1 265 ? -12.439 11.400 19.768 1.00 90.19 265 ASP A CA 1
ATOM 2208 C C . ASP A 1 265 ? -13.458 11.117 18.650 1.00 90.19 265 ASP A C 1
ATOM 2210 O O . ASP A 1 265 ? -13.995 12.065 18.080 1.00 90.19 265 ASP A O 1
ATOM 2214 N N . TYR A 1 266 ? -13.746 9.842 18.343 1.00 90.56 266 TYR A N 1
ATOM 2215 C CA . TYR A 1 266 ? -14.721 9.429 17.324 1.00 90.56 266 TYR A CA 1
ATOM 2216 C C . TYR A 1 266 ? -16.172 9.429 17.795 1.00 90.56 266 TYR A C 1
ATOM 2218 O O . TYR A 1 266 ? -17.054 9.716 16.977 1.00 90.56 266 TYR A O 1
ATOM 2226 N N . LEU A 1 267 ? -16.419 9.142 19.076 1.00 89.56 267 LEU A N 1
ATOM 2227 C CA . LEU A 1 267 ? -17.768 9.037 19.619 1.00 89.56 267 LEU A CA 1
ATOM 2228 C C . LEU A 1 267 ? -18.586 10.317 19.385 1.00 89.56 267 LEU A C 1
ATOM 2230 O O . LEU A 1 267 ? -18.065 11.433 19.467 1.00 89.56 267 LEU A O 1
ATOM 2234 N N . PRO A 1 268 ? -19.885 10.181 19.070 1.00 78.19 268 PRO A N 1
ATOM 2235 C CA . PRO A 1 268 ? -20.737 11.332 18.861 1.00 78.19 268 PRO A CA 1
ATOM 2236 C C . PRO A 1 268 ? -20.912 12.050 20.203 1.00 78.19 268 PRO A C 1
ATOM 2238 O O . PRO A 1 268 ? -21.685 11.577 21.032 1.00 78.19 268 PRO A O 1
ATOM 2241 N N . TYR A 1 269 ? -20.218 13.190 20.353 1.00 68.44 269 TYR A N 1
ATOM 2242 C CA . TYR A 1 269 ? -20.328 14.215 21.405 1.00 68.44 269 TYR A CA 1
ATOM 2243 C C . TYR A 1 269 ? -19.107 14.347 22.340 1.00 68.44 269 TYR A C 1
ATOM 2245 O O . TYR A 1 269 ? -18.983 13.655 23.346 1.00 68.44 269 TYR A O 1
ATOM 2253 N N . THR A 1 270 ? -18.271 15.354 22.069 1.00 54.88 270 THR A N 1
ATOM 2254 C CA . THR A 1 270 ? -17.308 15.927 23.021 1.00 54.88 270 THR A CA 1
ATOM 2255 C C . THR A 1 270 ? -17.473 17.452 23.019 1.00 54.88 270 THR A C 1
ATOM 2257 O O . THR A 1 270 ? -16.936 18.129 22.145 1.00 54.88 270 THR A O 1
ATOM 2260 N N . SER A 1 271 ? -18.224 17.969 23.998 1.00 51.28 271 SER A N 1
ATOM 2261 C CA . SER A 1 271 ? -18.318 19.390 24.401 1.00 51.28 271 SER A CA 1
ATOM 2262 C C . SER A 1 271 ? -19.208 20.328 23.552 1.00 51.28 271 SER A C 1
ATOM 2264 O O . SER A 1 271 ? -18.899 20.649 22.409 1.00 51.28 271 SER A O 1
ATOM 2266 N N . GLY A 1 272 ? -20.288 20.851 24.157 1.00 54.00 272 GLY A N 1
ATOM 2267 C CA . GLY A 1 272 ? -21.177 21.887 23.600 1.00 54.00 272 GLY A CA 1
ATOM 2268 C C . GLY A 1 272 ? -22.361 22.244 24.524 1.00 54.00 272 GLY A C 1
ATOM 2269 O O . GLY A 1 272 ? -22.614 21.552 25.503 1.00 54.00 272 GLY A O 1
ATOM 2270 N N . LYS A 1 273 ? -23.095 23.335 24.244 1.00 53.34 273 LYS A N 1
ATOM 2271 C CA . LYS A 1 273 ? -24.278 23.770 25.035 1.00 53.34 273 LYS A CA 1
ATOM 2272 C C . LYS A 1 273 ? -25.592 23.042 24.679 1.00 53.34 273 LYS A C 1
ATOM 2274 O O . LYS A 1 273 ? -26.572 23.210 25.389 1.00 53.34 273 LYS A O 1
ATOM 2279 N N . ASN A 1 274 ? -25.596 22.211 23.631 1.00 55.09 274 ASN A N 1
ATOM 2280 C CA . ASN A 1 274 ? -26.775 21.500 23.106 1.00 55.09 274 ASN A CA 1
ATOM 2281 C C . ASN A 1 274 ? -26.557 19.972 23.102 1.00 55.09 274 ASN A C 1
ATOM 2283 O O . ASN A 1 274 ? -26.675 19.320 22.064 1.00 55.09 274 ASN A O 1
ATOM 2287 N N . ALA A 1 275 ? -26.160 19.412 24.247 1.00 62.03 275 ALA A N 1
ATOM 2288 C CA . ALA A 1 275 ? -25.942 17.975 24.405 1.00 62.03 275 ALA A CA 1
ATOM 2289 C C . ALA A 1 275 ? -27.242 17.190 24.256 1.00 62.03 275 ALA A C 1
ATOM 2291 O O . ALA A 1 275 ? -28.206 17.472 24.960 1.00 62.03 275 ALA A O 1
ATOM 2292 N N . ASP A 1 276 ? -27.246 16.163 23.413 1.00 75.31 276 ASP A N 1
ATOM 2293 C CA . ASP A 1 276 ? -28.275 15.125 23.448 1.00 75.31 276 ASP A CA 1
ATOM 2294 C C . ASP A 1 276 ? -28.080 14.298 24.738 1.00 75.31 276 ASP A C 1
ATOM 2296 O O . ASP A 1 276 ? -27.046 13.622 24.864 1.00 75.31 276 ASP A O 1
ATOM 2300 N N . PRO A 1 277 ? -29.020 14.346 25.706 1.00 79.81 277 PRO A N 1
ATOM 2301 C CA . PRO A 1 277 ? -28.836 13.726 27.018 1.00 79.81 277 PRO A CA 1
ATOM 2302 C C . PRO A 1 277 ? -28.589 12.218 26.941 1.00 79.81 277 PRO A C 1
ATOM 2304 O O . PRO A 1 277 ? -27.804 11.682 27.720 1.00 79.81 277 PRO A O 1
ATOM 2307 N N . VAL A 1 278 ? -29.199 11.534 25.966 1.00 81.50 278 VAL A N 1
ATOM 2308 C CA . VAL A 1 278 ? -29.043 10.084 25.781 1.00 81.50 278 VAL A CA 1
ATOM 2309 C C . VAL A 1 278 ? -27.637 9.758 25.287 1.00 81.50 278 VAL A C 1
ATOM 2311 O O . VAL A 1 278 ? -27.012 8.809 25.762 1.00 81.50 278 VAL A O 1
ATOM 2314 N N . LYS A 1 279 ? -27.099 10.560 24.362 1.00 81.06 279 LYS A N 1
ATOM 2315 C CA . LYS A 1 279 ? -25.721 10.384 23.876 1.00 81.06 279 LYS A CA 1
ATOM 2316 C C . LYS A 1 279 ? -24.706 10.680 24.973 1.00 81.06 279 LYS A C 1
ATOM 2318 O O . LYS A 1 279 ? -23.761 9.916 25.138 1.00 81.06 279 LYS A O 1
ATOM 2323 N N . SER A 1 280 ? -24.929 11.733 25.761 1.00 83.06 280 SER A N 1
ATOM 2324 C CA . SER A 1 280 ? -24.075 12.044 26.914 1.00 83.06 280 SER A CA 1
ATOM 2325 C C . SER A 1 280 ? -24.090 10.937 27.968 1.00 83.06 280 SER A C 1
ATOM 2327 O O . SER A 1 280 ? -23.027 10.56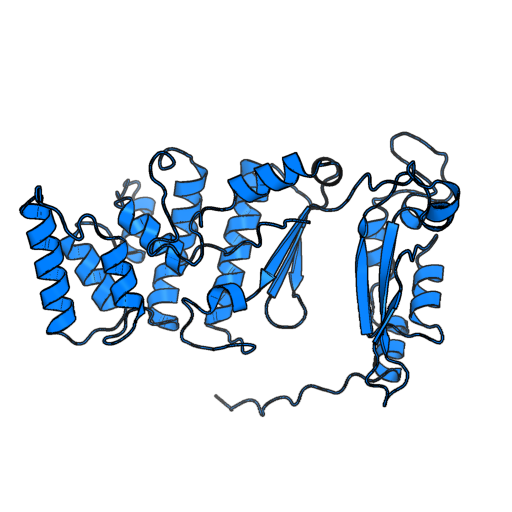6 28.457 1.00 83.06 280 SER A O 1
ATOM 2329 N N . ALA A 1 281 ? -25.253 10.349 28.265 1.00 88.50 281 ALA A N 1
ATOM 2330 C CA . ALA A 1 281 ? -25.351 9.226 29.195 1.00 88.50 281 ALA A CA 1
ATOM 2331 C C . ALA A 1 281 ? -24.528 8.012 28.729 1.00 88.50 281 ALA A C 1
ATOM 2333 O O . ALA A 1 281 ? -23.768 7.459 29.517 1.00 88.50 281 ALA A O 1
ATOM 2334 N N . ARG A 1 282 ? -24.598 7.650 27.439 1.00 91.38 282 ARG A N 1
ATOM 2335 C CA . ARG A 1 282 ? -23.800 6.545 26.867 1.00 91.38 282 ARG A CA 1
ATOM 2336 C C . ARG A 1 282 ? -22.294 6.802 26.922 1.00 91.38 282 ARG A C 1
ATOM 2338 O O . ARG A 1 282 ? -21.525 5.890 27.215 1.00 91.38 282 ARG A O 1
ATOM 2345 N N . VAL A 1 283 ? -21.860 8.032 26.635 1.00 90.81 283 VAL A N 1
ATOM 2346 C CA . VAL A 1 283 ? -20.442 8.416 26.737 1.00 90.81 283 VAL A CA 1
ATOM 2347 C C . VAL A 1 283 ? -19.973 8.350 28.189 1.00 90.81 283 VAL A C 1
ATOM 2349 O O . VAL A 1 283 ? -18.892 7.823 28.442 1.00 90.81 283 VAL A O 1
ATOM 2352 N N . ASN A 1 284 ? -20.785 8.829 29.135 1.00 91.44 284 ASN A N 1
ATOM 2353 C CA . ASN A 1 284 ? -20.472 8.769 30.562 1.00 91.44 284 ASN A CA 1
ATOM 2354 C C . ASN A 1 284 ? -20.403 7.324 31.064 1.00 91.44 284 ASN A C 1
ATOM 2356 O O . ASN A 1 284 ? -19.428 6.978 31.716 1.00 91.44 284 ASN A O 1
ATOM 2360 N N . GLU A 1 285 ? -21.352 6.464 30.688 1.00 94.69 285 GLU A N 1
ATOM 2361 C CA . GLU A 1 285 ? -21.316 5.035 31.026 1.00 94.69 285 GLU A CA 1
ATOM 2362 C C . GLU A 1 285 ? -20.040 4.366 30.490 1.00 94.69 285 GLU A C 1
ATOM 2364 O O . GLU A 1 285 ? -19.365 3.615 31.198 1.00 94.69 285 GLU A O 1
ATOM 2369 N N . PHE A 1 286 ? -19.671 4.652 29.236 1.00 95.69 286 PHE A N 1
ATOM 2370 C CA . PHE A 1 286 ? -18.445 4.112 28.654 1.00 95.69 286 PHE A CA 1
ATOM 2371 C C . PHE A 1 286 ? -17.198 4.635 29.376 1.00 95.69 286 PHE A C 1
ATOM 2373 O O . PHE A 1 286 ? -16.274 3.868 29.639 1.00 95.69 286 PHE A O 1
ATOM 2380 N N . LYS A 1 287 ? -17.186 5.920 29.745 1.00 95.12 287 LYS A N 1
ATOM 2381 C CA . LYS A 1 287 ? -16.101 6.533 30.513 1.00 95.12 287 LYS A CA 1
ATOM 2382 C C . LYS A 1 287 ? -15.972 5.923 31.908 1.00 95.12 287 LYS A C 1
ATOM 2384 O O . LYS A 1 287 ? -14.874 5.539 32.287 1.00 95.12 287 LYS A O 1
ATOM 2389 N N . GLU A 1 288 ? -17.071 5.755 32.635 1.00 96.19 288 GLU A N 1
ATOM 2390 C CA . GLU A 1 288 ? -17.081 5.099 33.947 1.00 96.19 288 GLU A CA 1
ATOM 2391 C C . GLU A 1 288 ? -16.572 3.659 33.864 1.00 96.19 288 GLU A C 1
ATOM 2393 O O . GLU A 1 288 ? -15.806 3.224 34.726 1.00 96.19 288 GLU A O 1
ATOM 2398 N N . PHE A 1 289 ? -16.943 2.919 32.813 1.00 97.38 289 PHE A N 1
ATOM 2399 C CA . PHE A 1 289 ? -16.381 1.593 32.578 1.00 97.38 289 PHE A CA 1
ATOM 2400 C C . PHE A 1 289 ? -14.865 1.664 32.366 1.00 97.38 289 PHE A C 1
ATOM 2402 O O . PHE A 1 289 ? -14.127 0.929 33.026 1.00 97.38 289 PHE A O 1
ATOM 2409 N N . VAL A 1 290 ? -14.411 2.561 31.483 1.00 97.06 290 VAL A N 1
ATOM 2410 C CA . VAL A 1 290 ? -12.989 2.772 31.189 1.00 97.06 290 VAL A CA 1
ATOM 2411 C C . VAL A 1 290 ? -12.216 3.128 32.450 1.00 97.06 290 VAL A C 1
ATOM 2413 O O . VAL A 1 290 ? -11.134 2.585 32.645 1.00 97.06 290 VAL A O 1
ATOM 2416 N N . ASP A 1 291 ? -12.744 3.991 33.314 1.00 96.44 291 ASP A N 1
ATOM 2417 C CA . ASP A 1 291 ? -12.053 4.486 34.505 1.00 96.44 291 ASP A CA 1
ATOM 2418 C C . ASP A 1 291 ? -11.948 3.406 35.592 1.00 96.44 291 ASP A C 1
ATOM 2420 O O . ASP A 1 291 ? -10.861 3.202 36.142 1.00 96.44 291 ASP A O 1
ATOM 2424 N N . ASN A 1 292 ? -13.021 2.642 35.815 1.00 96.81 292 ASN A N 1
ATOM 2425 C CA . ASN A 1 292 ? -13.151 1.748 36.971 1.00 96.81 292 ASN A CA 1
ATOM 2426 C C . ASN A 1 292 ? -12.802 0.275 36.711 1.00 96.81 292 ASN A C 1
ATOM 2428 O O . ASN A 1 292 ? -12.735 -0.503 37.660 1.00 96.81 292 ASN A O 1
ATOM 2432 N N . ASN A 1 293 ? -12.590 -0.134 35.458 1.00 97.06 293 ASN A N 1
ATOM 2433 C CA . ASN A 1 293 ? -12.331 -1.535 35.117 1.00 97.06 293 ASN A CA 1
ATOM 2434 C C . ASN A 1 293 ? -10.939 -1.731 34.514 1.00 97.06 293 ASN A C 1
ATOM 2436 O O . ASN A 1 293 ? -10.341 -0.818 33.936 1.00 97.06 293 ASN A O 1
ATOM 2440 N N . ASN A 1 294 ? -10.440 -2.960 34.629 1.00 96.50 294 ASN A N 1
ATOM 2441 C CA . ASN A 1 294 ? -9.324 -3.446 33.832 1.00 96.50 294 ASN A CA 1
ATOM 2442 C C . ASN A 1 294 ? -9.871 -4.224 32.628 1.00 96.50 294 ASN A C 1
ATOM 2444 O O . ASN A 1 294 ? -10.856 -4.948 32.763 1.00 96.50 294 ASN A O 1
ATOM 2448 N N . PHE A 1 295 ? -9.253 -4.065 31.461 1.00 97.81 295 PHE A N 1
ATOM 2449 C CA . PHE A 1 295 ? -9.724 -4.667 30.215 1.00 97.81 295 PHE A CA 1
ATOM 2450 C C . PHE A 1 295 ? -8.597 -4.780 29.189 1.00 97.81 295 PHE A C 1
ATOM 2452 O O . PHE A 1 295 ? -7.664 -3.969 29.168 1.00 97.81 295 PHE A O 1
ATOM 2459 N N . ASN A 1 296 ? -8.736 -5.762 28.303 1.00 97.81 296 ASN A N 1
ATOM 2460 C CA . ASN A 1 296 ? -8.064 -5.782 27.009 1.00 97.81 296 ASN A CA 1
ATOM 2461 C C . ASN A 1 296 ? -8.955 -5.146 25.926 1.00 97.81 296 ASN A C 1
ATOM 2463 O O . ASN A 1 296 ? -10.089 -4.721 26.171 1.00 97.81 296 ASN A O 1
ATOM 2467 N N . SER A 1 297 ? -8.453 -5.105 24.701 1.00 97.88 297 SER A N 1
ATOM 2468 C CA . SER A 1 297 ? -9.141 -4.451 23.587 1.00 97.88 297 SER A CA 1
ATOM 2469 C C . SER A 1 297 ? -10.430 -5.131 23.165 1.00 97.88 297 SER A C 1
ATOM 2471 O O . SER A 1 297 ? -11.389 -4.433 22.837 1.00 97.88 297 SER A O 1
ATOM 2473 N N . LYS A 1 298 ? -10.478 -6.469 23.188 1.00 97.62 298 LYS A N 1
ATOM 2474 C CA . LYS A 1 298 ? -11.695 -7.226 22.863 1.00 97.62 298 LYS A CA 1
ATOM 2475 C C . LYS A 1 298 ? -12.803 -6.902 23.864 1.00 97.62 298 LYS A C 1
ATOM 2477 O O . LYS A 1 298 ? -13.886 -6.497 23.455 1.00 97.62 298 LYS A O 1
ATOM 2482 N N . GLN A 1 299 ? -12.494 -6.946 25.160 1.00 98.00 299 GLN A N 1
ATOM 2483 C CA . GLN A 1 299 ? -13.435 -6.619 26.236 1.00 98.00 299 GLN A CA 1
ATOM 2484 C C . GLN A 1 299 ? -13.932 -5.169 26.156 1.00 98.00 299 GLN A C 1
ATOM 2486 O O . GLN A 1 299 ? -15.131 -4.912 26.293 1.00 98.00 299 GLN A O 1
ATOM 2491 N N . LEU A 1 300 ? -13.037 -4.207 25.896 1.00 98.06 300 LEU A N 1
ATOM 2492 C CA . LEU A 1 300 ? -13.450 -2.812 25.738 1.00 98.06 300 LEU A CA 1
ATOM 2493 C C . LEU A 1 300 ? -14.366 -2.633 24.522 1.00 98.06 300 LEU A C 1
ATOM 2495 O O . LEU A 1 300 ? -15.374 -1.927 24.602 1.00 98.06 300 LEU A O 1
ATOM 2499 N N . PHE A 1 301 ? -14.035 -3.278 23.401 1.00 97.88 301 PHE A N 1
ATOM 2500 C CA . PHE A 1 301 ? -14.826 -3.185 22.180 1.00 97.88 301 PHE A CA 1
ATOM 2501 C C . PHE A 1 301 ? -16.189 -3.884 22.315 1.00 97.88 301 PHE A C 1
ATOM 2503 O O . PHE A 1 301 ? -17.183 -3.373 21.804 1.00 97.88 301 PHE A O 1
ATOM 2510 N N . GLU A 1 302 ? -16.285 -4.982 23.069 1.00 97.75 302 GLU A N 1
ATOM 2511 C CA . GLU A 1 302 ? -17.553 -5.627 23.446 1.00 97.75 302 GLU A CA 1
ATOM 2512 C C . GLU A 1 302 ? -18.427 -4.724 24.326 1.00 97.75 302 GLU A C 1
ATOM 2514 O O . GLU A 1 302 ? -19.635 -4.594 24.090 1.00 97.75 302 GLU A O 1
ATOM 2519 N N . LYS A 1 303 ? -17.831 -4.039 25.312 1.00 97.81 303 LYS A N 1
ATOM 2520 C CA . LYS A 1 303 ? -18.562 -3.057 26.123 1.00 97.81 303 LYS A CA 1
ATOM 2521 C C . LYS A 1 303 ? -19.066 -1.901 25.263 1.00 97.81 303 LYS A C 1
ATOM 2523 O O . LYS A 1 303 ? -20.228 -1.511 25.386 1.00 97.81 303 LYS A O 1
ATOM 2528 N N . LEU A 1 304 ? -18.236 -1.405 24.345 1.00 97.00 304 LEU A N 1
ATOM 2529 C CA . LEU A 1 304 ? -18.631 -0.388 23.373 1.00 97.00 304 LEU A CA 1
ATOM 2530 C C . LEU A 1 304 ? -19.791 -0.881 22.488 1.00 97.00 304 LEU A C 1
ATOM 2532 O O . LEU A 1 304 ? -20.778 -0.170 22.307 1.00 97.00 304 LEU A O 1
ATOM 2536 N N . SER A 1 305 ? -19.708 -2.122 22.005 1.00 97.38 305 SER A N 1
ATOM 2537 C CA . SER A 1 305 ? -20.753 -2.803 21.228 1.00 97.38 305 SER A CA 1
ATOM 2538 C C . SER A 1 305 ? -22.084 -2.847 21.969 1.00 97.38 305 SER A C 1
ATOM 2540 O O . SER A 1 305 ? -23.125 -2.580 21.371 1.00 97.38 305 SER A O 1
ATOM 2542 N N . THR A 1 306 ? -22.044 -3.131 23.271 1.00 97.06 306 THR A N 1
ATOM 2543 C CA . THR A 1 306 ? -23.227 -3.208 24.135 1.00 97.06 306 THR A CA 1
ATOM 2544 C C . THR A 1 306 ? -23.877 -1.836 24.326 1.00 97.06 306 THR A C 1
ATOM 2546 O O . THR A 1 306 ? -25.080 -1.699 24.129 1.00 97.06 306 THR A O 1
ATOM 2549 N N . ILE A 1 307 ? -23.087 -0.803 24.644 1.00 95.44 307 ILE A N 1
ATOM 2550 C CA . ILE A 1 307 ? -23.592 0.562 24.890 1.00 95.44 307 ILE A CA 1
ATOM 2551 C C . ILE A 1 307 ? -24.187 1.184 23.620 1.00 95.44 307 ILE A C 1
ATOM 2553 O O . ILE A 1 307 ? -25.218 1.860 23.661 1.00 95.44 307 ILE A O 1
ATOM 2557 N N . TYR A 1 308 ? -23.526 0.984 22.477 1.00 93.81 308 TYR A N 1
ATOM 2558 C CA . TYR A 1 308 ? -23.907 1.619 21.213 1.00 93.81 308 TYR A CA 1
ATOM 2559 C C . TYR A 1 308 ? -24.770 0.734 20.308 1.00 93.81 308 TYR A C 1
ATOM 2561 O O . TYR A 1 308 ? -25.242 1.213 19.277 1.00 93.81 308 TYR A O 1
ATOM 2569 N N . GLY A 1 309 ? -25.030 -0.516 20.702 1.00 94.38 309 GLY A N 1
ATOM 2570 C CA . GLY A 1 309 ? -25.982 -1.404 20.038 1.00 94.38 309 GLY A CA 1
ATOM 2571 C C . GLY A 1 309 ? -25.547 -1.867 18.647 1.00 94.38 309 GLY A C 1
ATOM 2572 O O . GLY A 1 309 ? -26.371 -1.915 17.737 1.00 94.38 309 GLY A O 1
ATOM 2573 N N . PHE A 1 310 ? -24.269 -2.204 18.462 1.00 96.25 310 PHE A N 1
ATOM 2574 C CA . PHE A 1 310 ? -23.766 -2.810 17.220 1.00 96.25 310 PHE A CA 1
ATOM 2575 C C . PHE A 1 310 ? -23.300 -4.253 17.455 1.00 96.25 310 PHE A C 1
ATOM 2577 O O . PHE A 1 310 ? -23.323 -4.740 18.582 1.00 96.25 310 PHE A O 1
ATOM 2584 N N . SER A 1 311 ? -22.949 -4.983 16.392 1.00 96.88 311 SER A N 1
ATOM 2585 C CA . SER A 1 311 ? -22.444 -6.363 16.498 1.00 96.88 311 SER A CA 1
ATOM 2586 C C . SER A 1 311 ? -20.934 -6.380 16.314 1.00 96.88 311 SER A C 1
ATOM 2588 O O . SER A 1 311 ? -20.486 -5.936 15.266 1.00 96.88 311 SER A O 1
ATOM 2590 N N . VAL A 1 312 ? -20.185 -6.922 17.282 1.00 97.19 312 VAL A N 1
ATOM 2591 C CA . VAL A 1 312 ? -18.737 -7.208 17.170 1.00 97.19 312 VAL A CA 1
ATOM 2592 C C . VAL A 1 312 ? -18.407 -8.070 15.935 1.00 97.19 312 VAL A C 1
ATOM 2594 O O . VAL A 1 312 ? -19.308 -8.770 15.454 1.00 97.19 312 VAL A O 1
ATOM 2597 N N . PRO A 1 313 ? -17.148 -8.096 15.438 1.00 96.88 313 PRO A N 1
ATOM 2598 C CA . PRO A 1 313 ? -16.806 -8.705 14.150 1.00 96.88 313 PRO A CA 1
ATOM 2599 C C . PRO A 1 313 ? -17.358 -10.116 13.945 1.00 96.88 313 PRO A C 1
ATOM 2601 O O . PRO A 1 313 ? -18.044 -10.377 12.959 1.00 96.88 313 PRO A O 1
ATOM 2604 N N . ILE A 1 314 ? -17.153 -11.017 14.911 1.00 94.81 314 ILE A N 1
ATOM 2605 C CA . ILE A 1 314 ? -17.591 -12.411 14.781 1.00 94.81 314 ILE A CA 1
ATOM 2606 C C . ILE A 1 314 ? -19.115 -12.546 14.638 1.00 94.81 314 ILE A C 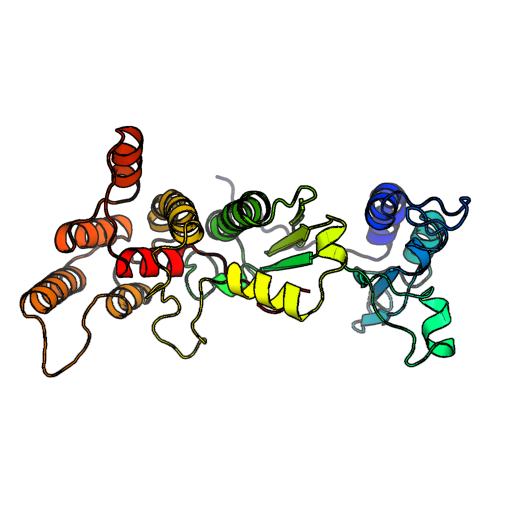1
ATOM 2608 O O . ILE A 1 314 ? -19.600 -13.374 13.871 1.00 94.81 314 ILE A O 1
ATOM 2612 N N . ASN A 1 315 ? -19.883 -11.704 15.332 1.00 96.00 315 ASN A N 1
ATOM 2613 C CA . ASN A 1 315 ? -21.344 -11.712 15.264 1.00 96.00 315 ASN A CA 1
ATOM 2614 C C . ASN A 1 315 ? -21.861 -10.974 14.026 1.00 96.00 315 ASN A C 1
ATOM 2616 O O . ASN A 1 315 ? -22.905 -11.340 13.492 1.00 96.00 315 ASN A O 1
ATOM 2620 N N . TYR A 1 316 ? -21.141 -9.953 13.560 1.00 97.12 316 TYR A N 1
ATOM 2621 C CA . TYR A 1 316 ? -21.451 -9.238 12.327 1.00 97.12 316 TYR A CA 1
ATOM 2622 C C . TYR A 1 316 ? -21.421 -10.174 11.114 1.00 97.12 316 TYR A C 1
ATOM 2624 O O . TYR A 1 316 ? -22.408 -10.248 10.381 1.00 97.12 316 TYR A O 1
ATOM 2632 N N . PHE A 1 317 ? -20.349 -10.956 10.946 1.00 96.38 317 PHE A N 1
ATOM 2633 C CA . PHE A 1 317 ? -20.244 -11.887 9.817 1.00 96.38 317 PHE A CA 1
ATOM 2634 C C . PHE A 1 317 ? -21.224 -13.058 9.921 1.00 96.38 317 PHE A C 1
ATOM 2636 O O . PHE A 1 317 ? -21.876 -13.365 8.929 1.00 96.38 317 PHE A O 1
ATOM 2643 N N . LYS A 1 318 ? -21.454 -13.616 11.120 1.00 96.25 318 LYS A N 1
ATOM 2644 C CA . LYS A 1 318 ? -22.508 -14.631 11.331 1.00 96.25 318 LYS A CA 1
ATOM 2645 C C . LYS A 1 318 ? -23.895 -14.138 10.904 1.00 96.25 318 LYS A C 1
ATOM 2647 O O . LYS A 1 318 ? -24.667 -14.880 10.306 1.00 96.25 318 LYS A O 1
ATOM 2652 N N . LYS A 1 319 ? -24.229 -12.878 11.207 1.00 95.94 319 LYS A N 1
ATOM 2653 C CA . LYS A 1 319 ? -25.500 -12.267 10.788 1.00 95.94 319 LYS A CA 1
ATOM 2654 C C . LYS A 1 319 ? -25.576 -12.093 9.271 1.00 95.94 319 LYS A C 1
ATOM 2656 O O . LYS A 1 319 ? -26.614 -12.408 8.697 1.00 95.94 319 LYS A O 1
ATOM 2661 N N . LYS A 1 320 ? -24.490 -11.650 8.626 1.00 94.06 320 LYS A N 1
ATOM 2662 C CA . LYS A 1 320 ? -24.414 -11.550 7.159 1.00 94.06 320 LYS A CA 1
ATOM 2663 C C . LYS A 1 320 ? -24.581 -12.904 6.469 1.00 94.06 320 LYS A C 1
ATOM 2665 O O . LYS A 1 320 ? -25.352 -12.999 5.524 1.00 94.06 320 LYS A O 1
ATOM 2670 N N . GLU A 1 321 ? -23.926 -13.949 6.972 1.00 95.25 321 GLU A N 1
ATOM 2671 C CA . GLU A 1 321 ? -24.079 -15.325 6.470 1.00 95.25 321 GLU A CA 1
ATOM 2672 C C . GLU A 1 321 ? -25.524 -15.833 6.601 1.00 95.25 321 GLU A C 1
ATOM 2674 O O . GLU A 1 321 ? -26.012 -16.567 5.747 1.00 95.25 321 GLU A O 1
ATOM 2679 N N . ALA A 1 322 ? -26.245 -15.382 7.630 1.00 96.06 322 ALA A N 1
ATOM 2680 C CA . ALA A 1 322 ? -27.669 -15.646 7.821 1.00 96.06 322 ALA A CA 1
ATOM 2681 C C . ALA A 1 322 ? -28.598 -14.699 7.024 1.00 96.06 322 ALA A C 1
ATOM 2683 O O . ALA A 1 322 ? -29.785 -14.608 7.342 1.00 96.06 322 ALA A O 1
ATOM 2684 N N . ASN A 1 323 ? -28.084 -13.977 6.019 1.00 92.19 323 ASN A N 1
ATOM 2685 C CA . ASN A 1 323 ? -28.809 -12.990 5.202 1.00 92.19 323 ASN A CA 1
ATOM 2686 C C . ASN A 1 323 ? -29.468 -11.852 6.005 1.00 92.19 323 ASN A C 1
ATOM 2688 O O . ASN A 1 323 ? -30.466 -11.267 5.581 1.00 92.19 323 ASN A O 1
ATOM 2692 N N . GLN A 1 324 ? -28.918 -11.520 7.173 1.00 92.56 324 GLN A N 1
ATOM 2693 C CA . GLN A 1 324 ? -29.301 -10.328 7.925 1.00 92.56 324 GLN A CA 1
ATOM 2694 C C . GLN A 1 324 ? -28.384 -9.164 7.543 1.00 92.56 324 GLN A C 1
ATOM 2696 O O . GLN A 1 324 ? -27.204 -9.360 7.260 1.00 92.56 324 GLN A O 1
ATOM 2701 N N . ASN A 1 325 ? -28.908 -7.938 7.615 1.00 87.94 325 ASN A N 1
ATOM 2702 C CA . ASN A 1 325 ? -28.148 -6.711 7.366 1.00 87.94 325 ASN A CA 1
ATOM 2703 C C . ASN A 1 325 ? -27.810 -6.010 8.693 1.00 87.94 325 ASN A C 1
ATOM 2705 O O . ASN A 1 325 ? -28.540 -5.108 9.113 1.00 87.94 325 ASN A O 1
ATOM 2709 N N . PRO A 1 326 ? -26.742 -6.428 9.404 1.00 91.69 326 PRO A N 1
ATOM 2710 C CA . PRO A 1 326 ? -26.325 -5.765 10.631 1.00 91.69 326 PRO A CA 1
ATOM 2711 C C . PRO A 1 326 ? -25.880 -4.326 10.346 1.00 91.69 326 PRO A C 1
ATOM 2713 O O . PRO A 1 326 ? -25.018 -4.074 9.506 1.00 91.69 326 PRO A O 1
ATOM 2716 N N . VAL A 1 327 ? -26.447 -3.377 11.089 1.00 90.88 327 VAL A N 1
ATOM 2717 C CA . VAL A 1 327 ? -26.104 -1.957 10.976 1.00 90.88 327 VAL A CA 1
ATOM 2718 C C . VAL A 1 327 ? -24.938 -1.636 11.910 1.00 90.88 327 VAL A C 1
ATOM 2720 O O . VAL A 1 327 ? -24.995 -1.924 13.106 1.00 90.88 327 VAL A O 1
ATOM 2723 N N . ILE A 1 328 ? -23.892 -1.012 11.366 1.00 94.81 328 ILE A N 1
ATOM 2724 C CA . ILE A 1 328 ? -22.774 -0.457 12.136 1.00 94.81 328 ILE A CA 1
ATOM 2725 C C . ILE A 1 328 ? -22.840 1.073 12.048 1.00 94.81 328 ILE A C 1
ATOM 2727 O O . ILE A 1 328 ? -22.844 1.604 10.933 1.00 94.81 328 ILE A O 1
ATOM 2731 N N . PRO A 1 329 ? -22.884 1.798 13.183 1.00 93.25 329 PRO A N 1
ATOM 2732 C CA . PRO A 1 329 ? -22.870 3.257 13.175 1.00 93.25 329 PRO A CA 1
ATOM 2733 C C . PRO A 1 329 ? -21.621 3.822 12.486 1.00 93.25 329 PRO A C 1
ATOM 2735 O O . PRO A 1 329 ? -20.529 3.273 12.634 1.00 93.25 329 PRO A O 1
ATOM 2738 N N . SER A 1 330 ? -21.753 4.949 11.782 1.00 92.38 330 SER A N 1
ATOM 2739 C CA . SER A 1 330 ? -20.658 5.538 10.994 1.00 92.38 330 SER A CA 1
ATOM 2740 C C . SER A 1 330 ? -19.401 5.820 11.820 1.00 92.38 330 SER A C 1
ATOM 2742 O O . SER A 1 330 ? -18.314 5.435 11.411 1.00 92.38 330 SER A O 1
ATOM 2744 N N . TYR A 1 331 ? -19.532 6.372 13.026 1.00 91.62 331 TYR A N 1
ATOM 2745 C CA . TYR A 1 331 ? -18.393 6.614 13.923 1.00 91.62 331 TYR A CA 1
ATOM 2746 C C . TYR A 1 331 ? -17.682 5.324 14.372 1.00 91.62 331 TYR A C 1
ATOM 2748 O O . TYR A 1 331 ? -16.484 5.349 14.634 1.00 91.62 331 TYR A O 1
ATOM 2756 N N . ILE A 1 332 ? -18.380 4.182 14.428 1.00 95.56 332 ILE A N 1
ATOM 2757 C CA . ILE A 1 332 ? -17.742 2.880 14.677 1.00 95.56 332 ILE A CA 1
ATOM 2758 C C . ILE A 1 332 ? -16.966 2.432 13.437 1.00 95.56 332 ILE A C 1
ATOM 2760 O O . ILE A 1 332 ? -15.843 1.951 13.574 1.00 95.56 332 ILE A O 1
ATOM 2764 N N . LYS A 1 333 ? -17.513 2.643 12.232 1.00 95.56 333 LYS A N 1
ATOM 2765 C CA . LYS A 1 333 ? -16.776 2.402 10.980 1.00 95.56 333 LYS A CA 1
ATOM 2766 C C . LYS A 1 333 ? -15.511 3.256 10.912 1.00 95.56 333 LYS A C 1
ATOM 2768 O O . LYS A 1 333 ? -14.453 2.734 10.588 1.00 95.56 333 LYS A O 1
ATOM 2773 N N . GLU A 1 334 ? -15.593 4.531 11.290 1.00 94.94 334 GLU A N 1
ATOM 2774 C CA . GLU A 1 334 ? -14.443 5.443 11.348 1.00 94.94 334 GLU A CA 1
ATOM 2775 C C . GLU A 1 334 ? -13.365 4.973 12.336 1.00 94.94 334 GLU A C 1
ATOM 2777 O O . GLU A 1 334 ? -12.184 5.008 11.993 1.00 94.94 334 GLU A O 1
ATOM 2782 N N . ILE A 1 335 ? -13.751 4.477 13.521 1.00 95.69 335 ILE A N 1
ATOM 2783 C CA . ILE A 1 335 ? -12.811 3.862 14.477 1.00 95.69 335 ILE A CA 1
ATOM 2784 C C . ILE A 1 335 ? -12.130 2.651 13.838 1.00 95.69 335 ILE A C 1
ATOM 2786 O O . ILE A 1 335 ? -10.906 2.552 13.864 1.00 95.69 335 ILE A O 1
ATOM 2790 N N . VAL A 1 336 ? -12.905 1.741 13.245 1.00 97.19 336 VAL A N 1
ATOM 2791 C CA . VAL A 1 336 ? -12.357 0.541 12.602 1.00 97.19 336 VAL A CA 1
ATOM 2792 C C . VAL A 1 336 ? -11.384 0.938 11.494 1.00 97.19 336 VAL A C 1
ATOM 2794 O O . VAL A 1 336 ? -10.251 0.465 11.497 1.00 97.19 336 VAL A O 1
ATOM 2797 N N . PHE A 1 337 ? -11.761 1.857 10.604 1.00 96.31 337 PHE A N 1
ATOM 2798 C CA . PHE A 1 337 ? -10.872 2.356 9.555 1.00 96.31 337 PHE A CA 1
ATOM 2799 C C . PHE A 1 337 ? -9.600 2.984 10.119 1.00 96.31 337 PHE A C 1
ATOM 2801 O O . PHE A 1 337 ? -8.518 2.686 9.632 1.00 96.31 337 PHE A O 1
ATOM 2808 N N . HIS A 1 338 ? -9.689 3.782 11.181 1.00 95.00 338 HIS A N 1
ATOM 2809 C CA . HIS A 1 338 ? -8.510 4.397 11.790 1.00 95.00 338 HIS A CA 1
ATOM 2810 C C . HIS A 1 338 ? -7.467 3.364 12.252 1.00 95.00 338 HIS A C 1
ATOM 2812 O O . HIS A 1 338 ? -6.269 3.592 12.107 1.00 95.00 338 HIS A O 1
ATOM 2818 N N . PHE A 1 339 ? -7.919 2.222 12.773 1.00 96.19 339 PHE A N 1
ATOM 2819 C CA . PHE A 1 339 ? -7.049 1.171 13.306 1.00 96.19 339 PHE A CA 1
ATOM 2820 C C . PHE A 1 339 ? -6.739 0.039 12.322 1.00 96.19 339 PHE A C 1
ATOM 2822 O O . PHE A 1 339 ? -6.041 -0.899 12.696 1.00 96.19 339 PHE A O 1
ATOM 2829 N N . THR A 1 340 ? -7.248 0.078 11.089 1.00 96.62 340 THR A N 1
ATOM 2830 C CA . THR A 1 340 ? -7.086 -1.043 10.142 1.00 96.62 340 THR A CA 1
ATOM 2831 C C . THR A 1 340 ? -6.833 -0.630 8.701 1.00 96.62 340 THR A C 1
ATOM 2833 O O . THR A 1 340 ? -6.199 -1.390 7.974 1.00 96.62 340 THR A O 1
ATOM 2836 N N . TYR A 1 341 ? -7.335 0.530 8.273 1.00 95.69 341 TYR A N 1
ATOM 2837 C CA . TYR A 1 341 ? -7.283 0.940 6.878 1.00 95.69 341 TYR A CA 1
ATOM 2838 C C . TYR A 1 341 ? -5.845 1.290 6.460 1.00 95.69 341 TYR A C 1
ATOM 2840 O O . TYR A 1 341 ? -5.071 1.789 7.287 1.00 95.69 341 TYR A O 1
ATOM 2848 N N . PRO A 1 342 ? -5.472 1.052 5.191 1.00 93.06 342 PRO A N 1
ATOM 2849 C CA . PRO A 1 342 ? -4.142 1.336 4.701 1.00 93.06 342 PRO A CA 1
ATOM 2850 C C . PRO A 1 342 ? -3.823 2.818 4.757 1.00 93.06 342 PRO A C 1
ATOM 2852 O O . PRO A 1 342 ? -4.643 3.670 4.414 1.00 93.06 342 PRO A O 1
ATOM 2855 N N . ARG A 1 343 ? -2.593 3.112 5.152 1.00 89.12 343 ARG A N 1
ATOM 2856 C CA . ARG A 1 343 ? -2.026 4.449 5.047 1.00 89.12 343 ARG A CA 1
ATOM 2857 C C . ARG A 1 343 ? -1.320 4.533 3.707 1.00 89.12 343 ARG A C 1
ATOM 2859 O O . ARG A 1 343 ? -0.339 3.830 3.493 1.00 89.12 343 ARG A O 1
ATOM 2866 N N . LEU A 1 344 ? -1.902 5.296 2.790 1.00 83.94 344 LEU A N 1
ATOM 2867 C CA . LEU A 1 344 ? -1.361 5.490 1.451 1.00 83.94 344 LEU A CA 1
ATOM 2868 C C . LEU A 1 344 ? -0.536 6.771 1.446 1.00 83.94 344 LEU A C 1
ATOM 2870 O O . LEU A 1 344 ? -1.045 7.820 1.845 1.00 83.94 344 LEU A O 1
ATOM 2874 N N . ASP A 1 345 ? 0.701 6.703 0.957 1.00 70.69 345 ASP A N 1
ATOM 2875 C CA . ASP A 1 345 ? 1.389 7.916 0.525 1.00 70.69 345 ASP A CA 1
ATOM 2876 C C . ASP A 1 345 ? 0.643 8.456 -0.705 1.00 70.69 345 ASP A C 1
ATOM 2878 O O . ASP A 1 345 ? 0.543 7.795 -1.741 1.00 70.69 345 ASP A O 1
ATOM 2882 N N . ILE A 1 346 ? 0.063 9.652 -0.570 1.00 61.19 346 ILE A N 1
ATOM 2883 C CA . ILE A 1 346 ? -0.744 10.307 -1.614 1.00 61.19 346 ILE A CA 1
ATOM 2884 C C . ILE A 1 346 ? 0.122 10.640 -2.842 1.00 61.19 346 ILE A C 1
ATOM 2886 O O . ILE A 1 346 ? -0.402 10.843 -3.937 1.00 61.19 346 ILE A O 1
ATOM 2890 N N . ASN A 1 347 ? 1.452 10.615 -2.707 1.00 58.59 347 ASN A N 1
ATOM 2891 C CA . ASN A 1 347 ? 2.379 10.695 -3.831 1.00 58.59 347 ASN A CA 1
ATOM 2892 C C . ASN A 1 347 ? 2.455 9.361 -4.595 1.00 58.59 347 ASN A C 1
ATOM 2894 O O . ASN A 1 347 ? 3.532 8.785 -4.755 1.00 58.59 347 ASN A O 1
ATOM 2898 N N . VAL A 1 348 ? 1.313 8.873 -5.082 1.00 56.12 348 VAL A N 1
ATOM 2899 C CA . VAL A 1 348 ? 1.243 7.736 -6.005 1.00 56.12 348 VAL A CA 1
ATOM 2900 C C . VAL A 1 348 ? 2.035 8.103 -7.264 1.00 56.12 348 VAL A C 1
ATOM 2902 O O . VAL A 1 348 ? 1.734 9.097 -7.930 1.00 56.12 348 VAL A O 1
ATOM 2905 N N . ARG A 1 349 ? 3.095 7.338 -7.547 1.00 51.25 349 ARG A N 1
ATOM 2906 C CA . ARG A 1 349 ? 4.071 7.652 -8.605 1.00 51.25 349 ARG A CA 1
ATOM 2907 C C . ARG A 1 349 ? 3.723 7.053 -9.960 1.00 51.25 349 ARG A C 1
ATOM 2909 O O . ARG A 1 349 ? 2.949 6.071 -10.042 1.00 51.25 349 ARG A O 1
#

Organism: Plasmodium yoelii yoelii (NCBI:txid73239)

Secondary structure (DSSP, 8-state):
-------------HHHHHHHHHHTS-HHHHHHHHHTT--TTSPPBTTB-TTTGGGEEEEEEEESSTT--PEEEEEEE--SSHHHHHHHHTSSS-EEEEEEEEEESS-GGGHHHHGGG--EEE--EEEEEEGGGGGGT--S--TT---TTTHHHHHHHHHHHHHHHHHTS----EEEEE-SSSEEEEEE--HHHHT--HHHHHHHHHHH------TT-S-S---TTTTTSHHHHHHHHHHHHHHHHHHHHT-TT-TT-THHHHHHHHSS-SS-SS--HHHHHHHHHHHHHHHH----HHHHHHHHHHHHT---HHHHHHHHHTT------HHHHHHHHHHHS----S---

Foldseek 3Di:
DDPPPPPPPDPCFLVNLLCCLVPPPPLQVVLCLQQQPADLPDDDDPNHDNCQQLQKKKKFWFADHPPGPDIDIGTLDTDNDSVRVSVVCNDPGNGPDMDTGARWPDRSVCPVVCDPVIDGQFDWFKFKFFLQVCQVQFAPDHDQDDDPLSCVLQVLACVLVVCCCCPVVVQDAWDWDDPVGGIIMITRRDPVRRRDDPVRSLVVLVVQDQQCDDPPDLQRGDCVVVVPPPSLVVSLLSLQLCVVVNLPRRLRDFQPHPCVVSLVVLQPDDDDPDDPVLSVVLSVVLVCCSVPDGDTSVVSVVSVCVSVVFDRSVVCVVCVVVVHDTDDDRSNSSSSCVNRPGDTDSPRD

Radius of gyration: 25.13 Å; chains: 1; bounding box: 64×46×74 Å

pLDDT: mean 90.38, std 12.41, range [33.31, 98.56]

InterPro domains:
  IPR002755 DNA primase, small subunit [PF01896] (127-348)
  IPR014052 DNA primase, small subunit, eukaryotic/archaeal [cd04860] (33-238)

Sequence (349 aa):
MEILQEIKDSTVNETDLIFYYRNLCPINDLCNWLNYKNDNNGKYTRLNDPNFFSKREFSFTCKKGDQGKDEIYMRWLSFNSANEFKDKLLSNFVPIKFDIGAVYNYPVSQKDQKGDSFRPIQKELIFDIDMNDYDDIRTCCSDKKVCKLCWKFLTIAIVLLDTSLREDFAFQNILWVYSGRRGIHCWVCDESCRHYTTDARAALADYLNILSGSDTKKKKVSIWGKEKYPMFERAFDICYKYFDVLLEEQDFFKKGSPHVQKIFDYLPYTSGKNADPVKSARVNEFKEFVDNNNFNSKQLFEKLSTIYGFSVPINYFKKKEANQNPVIPSYIKEIVFHFTYPRLDINVR